Protein AF-A0A0G0CWC2-F1 (afdb_monomer)

Secondary structure (DSSP, 8-state):
-------SGGGSHHHHHHHHHHHHHHHHSSSSTTSSS----------------------------PPPPPPPPPP---------------PPPPP-----------EEEEEEEEEE--EEGGGTSEEHHHHHT---HHHHHHHHHHHHHHHTTTSEEEEEEEEEEEE-SPPPBTTS----HHHHHHHTTS--HHHHSPB-HHHHHHHTTHHHHHHTTS-SEEEEEE-TTS---SEEEESTT---SSS--B-S---SS-EEEEEEETTS-HHHHHHHHHHHHHHHHHHHHT--HHHHTT-TTSHHHHHT--TTTSTT---S-BTTB-TT-SS---

pLDDT: mean 72.4, std 29.11, range [23.19, 98.94]

Sequence (334 aa):
MDKGLFNIYDRMETILTVGVIVVLISTFYGDEIKKSIFPSFRSNYFTQNTSNPLPSNPGPNNPSNTPITPSNSPSINPSNPAASPTSGSTAPTPTPTIGSPISTTSITRKVMVIDFNPIIESQGNRRLRAIKSWQDPIALETQYINDVKNASGGYFKYQIVNRLADVDKYPMKSNNYVFTDAEYLSAVNSPTSDAREIIDYLKVLDDYDVCEKINRGEIDELWLWGGPWFGYYEAAMVGPTAFHTNSAPITGSTCTKNAIIMGFSYERDVSLMLEDLGHAIEGALSQKFIEDPRFNAGNYYTSWGKFAASDKISPGKSGCGWMHFAPNSNTDWV

Organism: NCBI:txid1618479

Radius of gyration: 24.79 Å; Cα contacts (8 Å, |Δi|>4): 479; chains: 1; bounding box: 67×74×71 Å

Mean predicted aligned error: 14.61 Å

Foldseek 3Di:
DDDDDDDPPVFPPVQVLLLVLLVLLLVPPPPPPVPPPDDDDDDDDDDDDDDDDDDDDDDDDDDDDDDDDDDDDDDDDDDDDDDDDDDDDDDDDDDPDPPDPDPQAADEFEEEEEAAWAQQVVVVRDTPCVVVVFADPVVQVVVLQVVSCVSSVNRYGYDHQHYDPHHNAQAAFPVRDGDDNVLVVVCLVPNDPRLQGAGPVQCVCVVPVVLVCVQVVVGQEYEYEDAPSSHDQQKEKEEDDGWDLNDHHDPPHPHHGMHMYGYDHRNDHNLSNVLSSLSNSQRSVCVVQVHHCVPQQCVPVGPSNQQQHACCRPNPSFHQHGSQDGRDDNGGPD

Solvent-accessible surface area (backbone atoms only — not comparable to full-atom values): 20276 Å² total; per-residue (Å²): 141,87,85,86,86,85,73,75,72,84,76,42,72,83,57,58,61,54,53,50,30,56,55,46,49,57,69,73,71,68,85,71,88,67,80,84,74,81,98,82,80,84,86,82,89,86,79,90,84,89,85,89,83,88,86,86,89,82,86,86,88,83,95,85,80,84,83,82,78,91,77,85,82,83,87,82,84,91,85,86,81,91,79,85,89,83,84,88,80,90,73,82,78,80,74,82,75,80,70,74,82,71,77,85,70,58,50,73,44,29,25,34,37,43,30,40,32,30,60,29,63,95,68,76,60,34,39,46,50,70,75,68,69,43,53,59,64,69,61,39,49,54,48,42,40,48,49,51,16,58,54,38,76,58,39,40,37,68,40,81,75,41,73,48,73,60,36,73,44,64,69,44,22,66,86,72,47,59,67,51,65,71,55,45,68,49,29,73,82,59,59,51,74,74,41,68,35,41,39,31,59,65,57,54,35,57,80,64,45,44,32,60,35,38,57,73,60,70,28,51,34,41,38,39,38,28,54,81,63,52,24,68,51,48,15,28,18,31,27,81,81,42,50,52,13,80,31,76,44,51,75,92,62,87,26,76,47,66,31,48,36,37,37,47,45,35,89,52,61,47,67,58,57,52,45,24,50,42,36,35,40,51,21,52,50,22,66,74,69,74,47,58,52,96,81,31,43,52,34,78,89,41,74,60,14,33,37,29,7,18,32,71,83,30,71,95,58,42,41,58,15,46,90,57,30,47,27,86,34,88,55,70,82,122

Structure (mmCIF, N/CA/C/O backbone):
data_AF-A0A0G0CWC2-F1
#
_entry.id   AF-A0A0G0CWC2-F1
#
loop_
_atom_site.group_PDB
_atom_site.id
_atom_site.type_symbol
_atom_site.label_atom_id
_atom_site.label_alt_id
_atom_site.label_comp_id
_atom_site.label_asym_id
_atom_site.label_entity_id
_atom_site.label_seq_id
_atom_site.pdbx_PDB_ins_code
_atom_site.Cartn_x
_atom_site.Cartn_y
_atom_site.Cartn_z
_atom_site.occupancy
_atom_site.B_iso_or_equiv
_atom_site.auth_seq_id
_atom_site.auth_comp_id
_atom_site.auth_asym_id
_atom_site.auth_atom_id
_atom_site.pdbx_PDB_model_num
ATOM 1 N N . MET A 1 1 ? 20.935 -38.663 -4.249 1.00 35.69 1 MET A N 1
ATOM 2 C CA . MET A 1 1 ? 21.539 -37.347 -4.514 1.00 35.69 1 MET A CA 1
ATOM 3 C C . MET A 1 1 ? 21.267 -37.042 -5.965 1.00 35.69 1 MET A C 1
ATOM 5 O O . MET A 1 1 ? 21.834 -37.722 -6.798 1.00 35.69 1 MET A O 1
ATOM 9 N N . ASP A 1 2 ? 20.353 -36.120 -6.244 1.00 27.05 2 ASP A N 1
ATOM 10 C CA . ASP A 1 2 ? 20.473 -35.233 -7.399 1.00 27.05 2 ASP A CA 1
ATOM 11 C C . ASP A 1 2 ? 19.517 -34.060 -7.179 1.00 27.05 2 ASP A C 1
ATOM 13 O O . ASP A 1 2 ? 18.300 -34.220 -7.091 1.00 27.05 2 ASP A O 1
ATOM 17 N N . LYS A 1 3 ? 20.110 -32.892 -6.935 1.00 28.59 3 LYS A N 1
ATOM 18 C CA . LYS A 1 3 ? 19.443 -31.597 -6.822 1.00 28.59 3 LYS A CA 1
ATOM 19 C C . LYS A 1 3 ? 19.835 -30.825 -8.070 1.00 28.59 3 LYS A C 1
ATOM 21 O O . LYS A 1 3 ? 21.026 -30.639 -8.293 1.00 28.59 3 LYS A O 1
ATOM 26 N N . GLY A 1 4 ? 18.871 -30.279 -8.796 1.00 30.84 4 GLY A N 1
ATOM 27 C CA . GLY A 1 4 ? 19.173 -29.210 -9.741 1.00 30.84 4 GLY A CA 1
ATOM 28 C C . GLY A 1 4 ? 18.181 -29.122 -10.880 1.00 30.84 4 GLY A C 1
ATOM 29 O O . GLY A 1 4 ? 18.002 -30.089 -11.602 1.00 30.84 4 GLY A O 1
ATOM 30 N N . LEU A 1 5 ? 17.628 -27.918 -11.051 1.00 26.14 5 LEU A N 1
ATOM 31 C CA . LEU A 1 5 ? 16.811 -27.456 -12.180 1.00 26.14 5 LEU A CA 1
ATOM 32 C C . LEU A 1 5 ? 15.306 -27.742 -12.074 1.00 26.14 5 LEU A C 1
ATOM 34 O O . LEU A 1 5 ? 14.687 -28.292 -12.977 1.00 26.14 5 LEU A O 1
ATOM 38 N N . PHE A 1 6 ? 14.691 -27.252 -10.993 1.00 25.83 6 PHE A N 1
ATOM 39 C CA . PHE A 1 6 ? 13.262 -26.933 -10.999 1.00 25.83 6 PHE A CA 1
ATOM 40 C C . PHE A 1 6 ? 13.049 -25.466 -11.407 1.00 25.83 6 PHE A C 1
ATOM 42 O O . PHE A 1 6 ? 13.359 -24.540 -10.663 1.00 25.83 6 PHE A O 1
ATOM 49 N N . ASN A 1 7 ? 12.560 -25.322 -12.638 1.00 29.81 7 ASN A N 1
ATOM 50 C CA . ASN A 1 7 ? 11.687 -24.291 -13.201 1.00 29.81 7 ASN A CA 1
ATOM 51 C C . ASN A 1 7 ? 11.814 -22.838 -12.677 1.00 29.81 7 ASN A C 1
ATOM 53 O O . ASN A 1 7 ? 11.120 -22.418 -11.753 1.00 29.81 7 ASN A O 1
ATOM 57 N N . ILE A 1 8 ? 12.661 -22.046 -13.345 1.00 26.95 8 ILE A N 1
ATOM 58 C CA . ILE A 1 8 ? 12.803 -20.591 -13.150 1.00 26.95 8 ILE A CA 1
ATOM 59 C C . ILE A 1 8 ? 11.785 -19.772 -13.974 1.00 26.95 8 ILE A C 1
ATOM 61 O O . ILE A 1 8 ? 11.679 -18.563 -13.786 1.00 26.95 8 ILE A O 1
ATOM 65 N N . TYR A 1 9 ? 11.012 -20.422 -14.856 1.00 25.88 9 TYR A N 1
ATOM 66 C CA . TYR A 1 9 ? 10.052 -19.756 -15.743 1.00 25.88 9 TYR A CA 1
ATOM 67 C C . TYR A 1 9 ? 8.725 -19.396 -15.048 1.00 25.88 9 TYR A C 1
ATOM 69 O O . TYR A 1 9 ? 8.142 -18.369 -15.378 1.00 25.88 9 TYR A O 1
ATOM 77 N N . ASP A 1 10 ? 8.323 -20.111 -13.990 1.00 27.61 10 ASP A N 1
ATOM 78 C CA . ASP A 1 10 ? 7.105 -19.789 -13.214 1.00 27.61 10 ASP A CA 1
ATOM 79 C C . ASP A 1 10 ? 7.271 -18.608 -12.234 1.00 27.61 10 ASP A C 1
ATOM 81 O O . ASP A 1 10 ? 6.311 -18.176 -11.599 1.00 27.61 10 ASP A O 1
ATOM 85 N N . ARG A 1 11 ? 8.486 -18.061 -12.072 1.00 37.12 11 ARG A N 1
ATOM 86 C CA . ARG A 1 11 ? 8.788 -17.022 -11.062 1.00 37.12 11 ARG A CA 1
ATOM 87 C C . ARG A 1 11 ? 8.972 -15.612 -11.627 1.00 37.12 11 ARG A C 1
ATOM 89 O O . ARG A 1 11 ? 9.370 -14.716 -10.886 1.00 37.12 11 ARG A O 1
ATOM 96 N N . MET A 1 12 ? 8.696 -15.397 -12.914 1.00 30.84 12 MET A N 1
ATOM 97 C CA . MET A 1 12 ? 9.071 -14.152 -13.600 1.00 30.84 12 MET A CA 1
ATOM 98 C C . MET A 1 12 ? 7.935 -13.412 -14.326 1.00 30.84 12 MET A C 1
ATOM 100 O O . MET A 1 12 ? 8.093 -12.219 -14.594 1.00 30.84 12 MET A O 1
ATOM 104 N N . GLU A 1 13 ? 6.774 -14.031 -14.568 1.00 31.78 13 GLU A N 1
ATOM 105 C CA . GLU A 1 13 ? 5.653 -13.353 -15.253 1.00 31.78 13 GLU A CA 1
ATOM 106 C C . GLU A 1 13 ? 4.984 -12.246 -14.420 1.00 31.78 13 GLU A C 1
ATOM 108 O O . GLU A 1 13 ? 4.343 -11.348 -14.964 1.00 31.78 13 GLU A O 1
ATOM 113 N N . THR A 1 14 ? 5.177 -12.241 -13.100 1.00 35.44 14 THR A N 1
ATOM 114 C CA . THR A 1 14 ? 4.592 -11.215 -12.222 1.00 35.44 14 THR A CA 1
ATOM 115 C C . THR A 1 14 ? 5.318 -9.877 -12.267 1.00 35.44 14 THR A C 1
ATOM 117 O O . THR A 1 14 ? 4.711 -8.850 -11.993 1.00 35.44 14 THR A O 1
ATOM 120 N N . ILE A 1 15 ? 6.595 -9.870 -12.647 1.00 37.28 15 ILE A N 1
ATOM 121 C CA . ILE A 1 15 ? 7.473 -8.714 -12.434 1.00 37.28 15 ILE A CA 1
ATOM 122 C C . ILE A 1 15 ? 7.958 -8.116 -13.764 1.00 37.28 15 ILE A C 1
ATOM 124 O O . ILE A 1 15 ? 8.105 -6.901 -13.883 1.00 37.28 15 ILE A O 1
ATOM 128 N N . LEU A 1 16 ? 8.123 -8.933 -14.812 1.00 33.69 16 LEU A N 1
ATOM 129 C CA . LEU A 1 16 ? 8.523 -8.441 -16.140 1.00 33.69 16 LEU A CA 1
ATOM 130 C C . LEU A 1 16 ? 7.412 -7.686 -16.880 1.00 33.69 16 LEU A C 1
ATOM 132 O O . LEU A 1 16 ? 7.697 -6.837 -17.720 1.00 33.69 16 LEU A O 1
ATOM 136 N N . THR A 1 17 ? 6.159 -7.931 -16.524 1.00 38.19 17 THR A N 1
ATOM 137 C CA . THR A 1 17 ? 5.001 -7.279 -17.140 1.00 38.19 17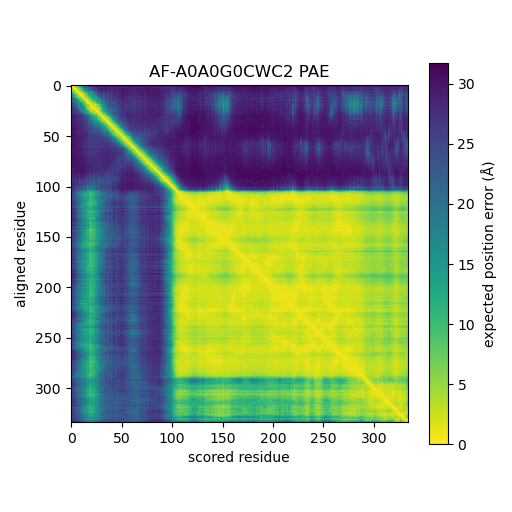 THR A CA 1
ATOM 138 C C . THR A 1 17 ? 4.833 -5.831 -16.684 1.00 38.19 17 THR A C 1
ATOM 140 O O . THR A 1 17 ? 4.354 -5.005 -17.452 1.00 38.19 17 THR A O 1
ATOM 143 N N . VAL A 1 18 ? 5.304 -5.483 -15.483 1.00 38.72 18 VAL A N 1
ATOM 144 C CA . VAL A 1 18 ? 5.183 -4.118 -14.949 1.00 38.72 18 VAL A CA 1
ATOM 145 C C . VAL A 1 18 ? 6.357 -3.221 -15.375 1.00 38.72 18 VAL A C 1
ATOM 147 O O . VAL A 1 18 ? 6.181 -2.033 -15.624 1.00 38.72 18 VAL A O 1
ATOM 150 N N . GLY A 1 19 ? 7.540 -3.798 -15.618 1.00 39.84 19 GLY A N 1
ATOM 151 C CA . GLY A 1 19 ? 8.681 -3.067 -16.189 1.00 39.84 19 GLY A CA 1
ATOM 152 C C . GLY A 1 19 ? 8.477 -2.632 -17.648 1.00 39.84 19 GLY A C 1
ATOM 153 O O . GLY A 1 19 ? 8.911 -1.552 -18.040 1.00 39.84 19 GLY A O 1
ATOM 154 N N . VAL A 1 20 ? 7.757 -3.429 -18.448 1.00 44.50 20 VAL A N 1
ATOM 155 C CA . VAL A 1 20 ? 7.377 -3.046 -19.822 1.00 44.50 20 VAL A CA 1
ATOM 156 C C . VAL A 1 20 ? 6.348 -1.909 -19.813 1.00 44.50 20 VAL A C 1
ATOM 158 O O . VAL A 1 20 ? 6.319 -1.118 -20.746 1.00 44.50 20 VAL A O 1
ATOM 161 N N . ILE A 1 21 ? 5.567 -1.753 -18.741 1.00 44.19 21 ILE A N 1
ATOM 162 C CA . ILE A 1 21 ? 4.576 -0.678 -18.603 1.00 44.19 21 ILE A CA 1
ATOM 163 C C . ILE A 1 21 ? 5.261 0.679 -18.419 1.00 44.19 21 ILE A C 1
ATOM 165 O O . ILE A 1 21 ? 4.871 1.621 -19.091 1.00 44.19 21 ILE A O 1
ATOM 169 N N . VAL A 1 22 ? 6.348 0.790 -17.648 1.00 41.38 22 VAL A N 1
ATOM 170 C CA . VAL A 1 22 ? 7.094 2.066 -17.563 1.00 41.38 22 VAL A CA 1
ATOM 171 C C . VAL A 1 22 ? 7.846 2.349 -18.864 1.00 41.38 22 VAL A C 1
ATOM 173 O O . VAL A 1 22 ? 7.856 3.490 -19.307 1.00 41.38 22 VAL A O 1
ATOM 176 N N . VAL A 1 23 ? 8.387 1.320 -19.535 1.00 41.56 23 VAL A N 1
ATOM 177 C CA . VAL A 1 23 ? 9.022 1.474 -20.858 1.00 41.56 23 VAL A CA 1
ATOM 178 C C . VAL A 1 23 ? 8.009 1.900 -21.925 1.00 41.56 23 VAL A C 1
ATOM 180 O O . VAL A 1 23 ? 8.358 2.720 -22.765 1.00 41.56 23 VAL A O 1
ATOM 183 N N . LEU A 1 24 ? 6.764 1.411 -21.895 1.00 37.81 24 LEU A N 1
ATOM 184 C CA . LEU A 1 24 ? 5.698 1.814 -22.823 1.00 37.81 24 LEU A CA 1
ATOM 185 C C . LEU A 1 24 ? 5.117 3.193 -22.465 1.00 37.81 24 LEU A C 1
ATOM 187 O O . LEU A 1 24 ? 4.912 4.014 -23.353 1.00 37.81 24 LEU A O 1
ATOM 191 N N . ILE A 1 25 ? 4.923 3.511 -21.184 1.00 39.44 25 ILE A N 1
ATOM 192 C CA . ILE A 1 25 ? 4.419 4.828 -20.759 1.00 39.44 25 ILE A CA 1
ATOM 193 C C . ILE A 1 25 ? 5.430 5.934 -21.089 1.00 39.44 25 ILE A C 1
ATOM 195 O O . ILE A 1 25 ? 5.032 7.015 -21.523 1.00 39.44 25 ILE A O 1
ATOM 199 N N . SER A 1 26 ? 6.732 5.656 -20.986 1.00 33.78 26 SER A N 1
ATOM 200 C CA . SER A 1 26 ? 7.775 6.618 -21.342 1.00 33.78 26 SER A CA 1
ATOM 201 C C . SER A 1 26 ? 8.102 6.676 -22.842 1.00 33.78 26 SER A C 1
ATOM 203 O O . SER A 1 26 ? 8.552 7.722 -23.307 1.00 33.78 26 SER A O 1
ATOM 205 N N . THR A 1 27 ? 7.845 5.621 -23.633 1.00 38.00 27 THR A N 1
ATOM 206 C CA . THR A 1 27 ? 8.030 5.667 -25.104 1.00 38.00 27 THR A CA 1
ATOM 207 C C . THR A 1 27 ? 6.813 6.159 -25.888 1.00 38.00 27 THR A C 1
ATOM 209 O O . THR A 1 27 ? 6.994 6.623 -27.012 1.00 38.00 27 THR A O 1
ATOM 212 N N . PHE A 1 28 ? 5.596 6.134 -25.332 1.00 33.75 28 PHE A N 1
ATOM 213 C CA . PHE A 1 28 ? 4.393 6.563 -26.064 1.00 33.75 28 PHE A CA 1
ATOM 214 C C . PHE A 1 28 ? 3.950 8.018 -25.819 1.00 33.75 28 PHE A C 1
ATOM 216 O O . PHE A 1 28 ? 3.128 8.517 -26.588 1.00 33.75 28 PHE A O 1
ATOM 223 N N . TYR A 1 29 ? 4.521 8.741 -24.843 1.00 35.91 29 TYR A N 1
ATOM 224 C CA . TYR A 1 29 ? 4.091 10.113 -24.501 1.00 35.91 29 TYR A CA 1
ATOM 225 C C . TYR A 1 29 ? 5.193 11.193 -24.529 1.00 35.91 29 TYR A C 1
ATOM 227 O O . TYR A 1 29 ? 5.097 12.206 -23.841 1.00 35.91 29 TYR A O 1
ATOM 235 N N . GLY A 1 30 ? 6.194 11.035 -25.403 1.00 28.03 30 GLY A N 1
ATOM 236 C CA . GLY A 1 30 ? 7.173 12.074 -25.760 1.00 28.03 30 GLY A CA 1
ATOM 237 C C . GLY A 1 30 ? 6.940 12.676 -27.158 1.00 28.03 30 GLY A C 1
ATOM 238 O O . GLY A 1 30 ? 7.535 12.244 -28.137 1.00 28.03 30 GLY A O 1
ATOM 239 N N . ASP A 1 31 ? 6.037 13.653 -27.248 1.00 33.03 31 ASP A N 1
ATOM 240 C CA . ASP A 1 31 ? 5.961 14.785 -28.203 1.00 33.03 31 ASP A CA 1
ATOM 241 C C . ASP A 1 31 ? 6.074 14.656 -29.751 1.00 33.03 31 ASP A C 1
ATOM 243 O O . ASP A 1 31 ? 5.893 15.669 -30.431 1.00 33.03 31 ASP A O 1
ATOM 247 N N . GLU A 1 32 ? 6.220 13.487 -30.382 1.00 33.78 32 GLU A N 1
ATOM 248 C CA . GLU A 1 32 ? 6.252 13.408 -31.869 1.00 33.78 32 GLU A CA 1
ATOM 249 C C . GLU A 1 32 ? 4.915 13.002 -32.541 1.00 33.78 32 GLU A C 1
ATOM 251 O O . GLU A 1 32 ? 4.732 13.244 -33.735 1.00 33.78 32 GLU A O 1
ATOM 256 N N . ILE A 1 33 ? 3.903 12.537 -31.790 1.00 32.97 33 ILE A N 1
ATOM 257 C CA . ILE A 1 33 ? 2.520 12.313 -32.287 1.00 32.97 33 ILE A CA 1
ATOM 258 C C . ILE A 1 33 ? 1.562 13.404 -31.767 1.00 32.97 33 ILE A C 1
ATOM 260 O O . ILE A 1 33 ? 0.455 13.153 -31.309 1.00 32.97 33 ILE A O 1
ATOM 264 N N . LYS A 1 34 ? 1.983 14.670 -31.845 1.00 30.11 34 LYS A N 1
ATOM 265 C CA . LYS A 1 34 ? 1.060 15.825 -31.921 1.00 30.11 34 LYS A CA 1
ATOM 266 C C . LYS A 1 34 ? 0.960 16.390 -33.343 1.00 30.11 34 LYS A C 1
ATOM 268 O O . LYS A 1 34 ? 0.180 17.301 -33.592 1.00 30.11 34 LYS A O 1
ATOM 273 N N . LYS A 1 35 ? 1.735 15.858 -34.298 1.00 31.77 35 LYS A N 1
ATOM 274 C CA . LYS A 1 35 ? 1.879 16.437 -35.646 1.00 31.77 35 LYS A CA 1
ATOM 275 C C . LYS A 1 35 ? 0.937 15.870 -36.719 1.00 31.77 35 LYS A C 1
ATOM 277 O O . LYS A 1 35 ? 0.981 16.380 -37.833 1.00 31.77 35 LYS A O 1
ATOM 282 N N . SER A 1 36 ? 0.080 14.878 -36.441 1.00 30.33 36 SER A N 1
ATOM 283 C CA . SER A 1 36 ? -0.771 14.283 -37.498 1.00 30.33 36 SER A CA 1
ATOM 284 C C . SER A 1 36 ? -2.281 14.247 -37.251 1.00 30.33 36 SER A C 1
ATOM 286 O O . SER A 1 36 ? -3.004 13.820 -38.148 1.00 30.33 36 SER A O 1
ATOM 288 N N . ILE A 1 37 ? -2.802 14.739 -36.121 1.00 32.38 37 ILE A N 1
ATOM 289 C CA . ILE A 1 37 ? -4.257 14.803 -35.902 1.00 32.38 37 ILE A CA 1
ATOM 290 C C . ILE A 1 37 ? -4.608 16.146 -35.240 1.00 32.38 37 ILE A C 1
ATOM 292 O O . ILE A 1 37 ? -4.179 16.414 -34.126 1.00 32.38 37 ILE A O 1
ATOM 296 N N . PHE A 1 38 ? -5.395 16.959 -35.958 1.00 26.61 38 PHE A N 1
ATOM 297 C CA . PHE A 1 38 ? -5.897 18.323 -35.676 1.00 26.61 38 PHE A CA 1
ATOM 298 C C . PHE A 1 38 ? -5.081 19.524 -36.213 1.00 26.61 38 PHE A C 1
ATOM 300 O O . PHE A 1 38 ? -4.216 20.077 -35.534 1.00 26.61 38 PHE A O 1
ATOM 307 N N . PRO A 1 39 ? -5.424 20.018 -37.422 1.00 28.25 39 PRO A N 1
ATOM 308 C CA . PRO A 1 39 ? -4.932 21.277 -37.962 1.00 28.25 39 PRO A CA 1
ATOM 309 C C . PRO A 1 39 ? -5.793 22.449 -37.468 1.00 28.25 39 PRO A C 1
ATOM 311 O O . PRO A 1 39 ? -6.661 22.909 -38.199 1.00 28.25 39 PRO A O 1
ATOM 314 N N . SER A 1 40 ? -5.564 22.959 -36.253 1.00 29.17 40 SER A N 1
ATOM 315 C CA . SER A 1 40 ? -6.091 24.282 -35.861 1.00 29.17 40 SER A CA 1
ATOM 316 C C . SER A 1 40 ? -5.559 24.806 -34.522 1.00 29.17 40 SER A C 1
ATOM 318 O O . SER A 1 40 ? -6.358 25.179 -33.682 1.00 29.17 40 SER A O 1
ATOM 320 N N . PHE A 1 41 ? -4.248 24.893 -34.292 1.00 24.66 41 PHE A N 1
ATOM 321 C CA . PHE A 1 41 ? -3.718 25.837 -33.291 1.00 24.66 41 PHE A CA 1
ATOM 322 C C . PHE A 1 41 ? -2.316 26.293 -33.712 1.00 24.66 41 PHE A C 1
ATOM 324 O O . PHE A 1 41 ? -1.332 25.570 -33.589 1.00 24.66 41 PHE A O 1
ATOM 331 N N . ARG A 1 42 ? -2.236 27.498 -34.289 1.00 27.19 42 ARG A N 1
ATOM 332 C CA . ARG A 1 42 ? -0.977 28.186 -34.592 1.00 27.19 42 ARG A CA 1
ATOM 333 C C . ARG A 1 42 ? -0.548 29.031 -33.389 1.00 27.19 42 ARG A C 1
ATOM 335 O O . ARG A 1 42 ? -1.334 29.844 -32.926 1.00 27.19 42 ARG A O 1
ATOM 342 N N . SER A 1 43 ? 0.739 28.906 -33.052 1.00 27.39 43 SER A N 1
ATOM 343 C CA . SER A 1 43 ? 1.690 29.988 -32.737 1.00 27.39 43 SER A CA 1
ATOM 344 C C . SER A 1 43 ? 1.429 30.877 -31.511 1.00 27.39 43 SER A C 1
ATOM 346 O O . SER A 1 43 ? 0.530 31.710 -31.533 1.00 27.39 43 SER A O 1
ATOM 348 N N . ASN A 1 44 ? 2.348 30.869 -30.536 1.00 24.78 44 ASN A N 1
ATOM 349 C CA . ASN A 1 44 ? 3.450 31.848 -30.465 1.00 24.78 44 ASN A CA 1
ATOM 350 C C . ASN A 1 44 ? 4.127 31.907 -29.073 1.00 24.78 44 ASN A C 1
ATOM 352 O O . ASN A 1 44 ? 3.447 31.911 -28.056 1.00 24.78 44 ASN A O 1
ATOM 356 N N . TYR A 1 45 ? 5.456 32.091 -29.102 1.00 24.48 45 TYR A N 1
ATOM 357 C CA . TYR A 1 45 ? 6.384 32.496 -28.027 1.00 24.48 45 TYR A CA 1
ATOM 358 C C . TYR A 1 45 ? 6.664 31.502 -26.886 1.00 24.48 45 TYR A C 1
ATOM 360 O O . TYR A 1 45 ? 5.760 31.079 -26.189 1.00 24.48 45 TYR A O 1
ATOM 368 N N . PHE A 1 46 ? 7.948 31.202 -26.645 1.00 24.98 46 PHE A N 1
ATOM 369 C CA . PHE A 1 46 ? 8.666 31.755 -25.487 1.00 24.98 46 PHE A CA 1
ATOM 370 C C . PHE A 1 46 ? 10.189 31.655 -25.676 1.00 24.98 46 PHE A C 1
ATOM 372 O O . PHE A 1 46 ? 10.772 30.586 -25.833 1.00 24.98 46 PHE A O 1
ATOM 379 N N . THR A 1 47 ? 10.807 32.831 -25.702 1.00 24.81 47 THR A N 1
ATOM 380 C CA . THR A 1 47 ? 12.243 33.104 -25.627 1.00 24.81 47 THR A CA 1
ATOM 381 C C . THR A 1 47 ? 12.736 33.001 -24.183 1.00 24.81 47 THR A C 1
ATOM 383 O O . THR A 1 47 ? 11.995 33.315 -23.253 1.00 24.81 47 THR A O 1
ATOM 386 N N . GLN A 1 48 ? 14.002 32.605 -24.020 1.00 30.89 48 GLN A N 1
ATOM 387 C CA . GLN A 1 48 ? 14.756 32.582 -22.760 1.00 30.89 48 GLN A CA 1
ATOM 388 C C . GLN A 1 48 ? 14.628 33.877 -21.943 1.00 30.89 48 GLN A C 1
ATOM 390 O O . GLN A 1 48 ? 14.624 34.968 -22.514 1.00 30.89 48 GLN A O 1
ATOM 395 N N . ASN A 1 49 ? 14.686 33.759 -20.610 1.00 25.20 49 ASN A N 1
ATOM 396 C CA . ASN A 1 49 ? 15.320 34.792 -19.794 1.00 25.20 49 ASN A CA 1
ATOM 397 C C . ASN A 1 49 ? 15.922 34.231 -18.493 1.00 25.20 49 ASN A C 1
ATOM 399 O O . ASN A 1 49 ? 15.250 33.582 -17.697 1.00 25.20 49 ASN A O 1
ATOM 403 N N . THR A 1 50 ? 17.212 34.503 -18.309 1.00 30.19 50 THR A N 1
ATOM 404 C CA . THR A 1 50 ? 18.048 34.244 -17.131 1.00 30.19 50 THR A CA 1
ATOM 405 C C . THR A 1 50 ? 18.065 35.475 -16.218 1.00 30.19 50 THR A C 1
ATOM 407 O O . THR A 1 50 ? 18.301 36.559 -16.748 1.00 30.19 50 THR A O 1
ATOM 410 N N . SER A 1 51 ? 17.904 35.342 -14.889 1.00 23.56 51 SER A N 1
ATOM 411 C CA . SER A 1 51 ? 18.684 36.078 -13.852 1.00 23.56 51 SER A CA 1
ATOM 412 C C . SER A 1 51 ? 18.102 36.027 -12.413 1.00 23.56 51 SER A C 1
ATOM 414 O O . SER A 1 51 ? 16.980 36.459 -12.179 1.00 23.56 51 SER A O 1
ATOM 416 N N . ASN A 1 52 ? 18.979 35.658 -11.457 1.00 26.06 52 ASN A N 1
ATOM 417 C CA . ASN A 1 52 ? 19.099 36.139 -10.055 1.00 26.06 52 ASN A CA 1
ATOM 418 C C . ASN A 1 52 ? 18.123 35.653 -8.934 1.00 26.06 52 ASN A C 1
ATOM 420 O O . ASN A 1 52 ? 17.088 35.077 -9.238 1.00 26.06 52 ASN A O 1
ATOM 424 N N . PRO A 1 53 ? 18.502 35.739 -7.626 1.00 28.50 53 PRO A N 1
ATOM 425 C CA . PRO A 1 53 ? 18.985 34.600 -6.827 1.00 28.50 53 PRO A CA 1
ATOM 426 C C . PRO A 1 53 ? 18.107 34.229 -5.602 1.00 28.50 53 PRO A C 1
ATOM 428 O O . PRO A 1 53 ? 17.176 34.938 -5.230 1.00 28.50 53 PRO A O 1
ATOM 431 N N . LEU A 1 54 ? 18.458 33.103 -4.964 1.00 30.52 54 LEU A N 1
ATOM 432 C CA . LEU A 1 54 ? 17.837 32.484 -3.776 1.00 30.52 54 LEU A CA 1
ATOM 433 C C . LEU A 1 54 ? 17.743 33.388 -2.528 1.00 30.52 54 LEU A C 1
ATOM 435 O O . LEU A 1 54 ? 18.731 34.032 -2.167 1.00 30.52 54 LEU A O 1
ATOM 439 N N . PRO A 1 55 ? 16.653 33.251 -1.747 1.00 23.86 55 PRO A N 1
ATOM 440 C CA . PRO A 1 55 ? 16.689 33.338 -0.295 1.00 23.86 55 PRO A CA 1
ATOM 441 C C . PRO A 1 55 ? 16.421 31.979 0.386 1.00 23.86 55 PRO A C 1
ATOM 443 O O . PRO A 1 55 ? 15.851 31.048 -0.172 1.00 23.86 55 PRO A O 1
ATOM 446 N N . SER A 1 56 ? 16.916 31.901 1.614 1.00 24.03 56 SER A N 1
ATOM 447 C CA . SER A 1 56 ? 17.197 30.742 2.463 1.00 24.03 56 SER A CA 1
ATOM 448 C C . SER A 1 56 ? 16.034 30.172 3.294 1.00 24.03 56 SER A C 1
ATOM 450 O O . SER A 1 56 ? 15.171 30.933 3.729 1.00 24.03 56 SER A O 1
ATOM 452 N N . ASN A 1 57 ? 16.254 28.914 3.732 1.00 26.61 57 ASN A N 1
ATOM 453 C CA . ASN A 1 57 ? 15.843 28.265 5.005 1.00 26.61 57 ASN A CA 1
ATOM 454 C C . ASN A 1 57 ? 14.493 27.505 5.006 1.00 26.61 57 ASN A C 1
ATOM 456 O O . ASN A 1 57 ? 13.604 27.907 4.264 1.00 26.61 57 ASN A O 1
ATOM 460 N N . PRO A 1 58 ? 14.215 26.567 5.945 1.00 26.14 58 PRO A N 1
ATOM 461 C CA . PRO A 1 58 ? 14.990 25.486 6.594 1.00 26.14 58 PRO A CA 1
ATOM 462 C C . PRO A 1 58 ? 14.351 24.082 6.350 1.00 26.14 58 PRO A C 1
ATOM 464 O O . PRO A 1 58 ? 13.234 23.978 5.857 1.00 26.14 58 PRO A O 1
ATOM 467 N N . GLY A 1 59 ? 15.042 22.994 6.726 1.00 24.09 59 GLY A N 1
ATOM 468 C CA . GLY A 1 59 ? 14.536 21.601 6.657 1.00 24.09 59 GLY A CA 1
ATOM 469 C C . GLY A 1 59 ? 13.372 21.263 7.617 1.00 24.09 59 GLY A C 1
ATOM 470 O O . GLY A 1 59 ? 12.889 22.148 8.326 1.00 24.09 59 GLY A O 1
ATOM 471 N N . PRO A 1 60 ? 12.953 19.976 7.699 1.00 30.58 60 PRO A N 1
ATOM 472 C CA . PRO A 1 60 ? 13.729 19.023 8.508 1.00 30.58 60 PRO A CA 1
ATOM 473 C C . PRO A 1 60 ? 13.819 17.564 7.986 1.00 30.58 60 PRO A C 1
ATOM 475 O O . PRO A 1 60 ? 12.824 16.895 7.747 1.00 30.58 60 PRO A O 1
ATOM 478 N N . ASN A 1 61 ? 15.062 17.076 7.926 1.00 25.88 61 ASN A N 1
ATOM 479 C CA . ASN A 1 61 ? 15.611 15.817 8.462 1.00 25.88 61 ASN A CA 1
ATOM 480 C C . ASN A 1 61 ? 14.769 14.518 8.497 1.00 25.88 61 ASN A C 1
ATOM 482 O O . ASN A 1 61 ? 13.918 14.344 9.366 1.00 25.88 61 ASN A O 1
ATOM 486 N N . ASN A 1 62 ? 15.242 13.511 7.750 1.00 27.22 62 ASN A N 1
ATOM 487 C CA . ASN A 1 62 ? 15.319 12.111 8.197 1.00 27.22 62 ASN A CA 1
ATOM 488 C C . ASN A 1 62 ? 16.728 11.559 7.836 1.00 27.22 62 ASN A C 1
ATOM 490 O O . ASN A 1 62 ? 17.187 11.819 6.720 1.00 27.22 62 ASN A O 1
ATOM 494 N N . PRO A 1 63 ? 17.482 10.899 8.744 1.00 25.83 63 PRO A N 1
ATOM 495 C CA . PRO A 1 63 ? 18.920 10.701 8.606 1.00 25.83 63 PRO A CA 1
ATOM 496 C C . PRO A 1 63 ? 19.261 9.313 8.060 1.00 25.83 63 PRO A C 1
ATOM 498 O O . PRO A 1 63 ? 19.010 8.308 8.715 1.00 25.83 63 PRO A O 1
ATOM 501 N N . SER A 1 64 ? 19.915 9.260 6.901 1.00 26.38 64 SER A N 1
ATOM 502 C CA . SER A 1 64 ? 20.853 8.194 6.514 1.00 26.38 64 SER A CA 1
ATOM 503 C C . SER A 1 64 ? 21.589 8.618 5.248 1.00 26.38 64 SER A C 1
ATOM 505 O O . SER A 1 64 ? 21.133 8.347 4.147 1.00 26.38 64 SER A O 1
ATOM 507 N N . ASN A 1 65 ? 22.704 9.332 5.410 1.00 25.48 65 ASN A N 1
ATOM 508 C CA . ASN A 1 65 ? 23.822 9.304 4.465 1.00 25.48 65 ASN A CA 1
ATOM 509 C C . ASN A 1 65 ? 25.030 10.000 5.099 1.00 25.48 65 ASN A C 1
ATOM 511 O O . ASN A 1 65 ? 25.145 11.225 5.113 1.00 25.48 65 ASN A O 1
ATOM 515 N N . THR A 1 66 ? 25.942 9.204 5.649 1.00 26.17 66 THR A N 1
ATOM 516 C CA . THR A 1 66 ? 27.309 9.649 5.932 1.00 26.17 66 THR A CA 1
ATOM 517 C C . THR A 1 66 ? 28.014 9.986 4.610 1.00 26.17 66 THR A C 1
ATOM 519 O O . THR A 1 66 ? 28.038 9.127 3.726 1.00 26.17 66 THR A O 1
ATOM 522 N N . PRO A 1 67 ? 28.595 11.189 4.443 1.00 24.55 67 PRO A N 1
ATOM 523 C CA . PRO A 1 67 ? 29.260 11.578 3.202 1.00 24.55 67 PRO A CA 1
ATOM 524 C C . PRO A 1 67 ? 30.565 10.805 2.979 1.00 24.55 67 PRO A C 1
ATOM 526 O O . PRO A 1 67 ? 31.461 10.825 3.825 1.00 24.55 67 PRO A O 1
ATOM 529 N N . ILE A 1 68 ? 30.696 10.177 1.811 1.00 27.06 68 ILE A N 1
ATOM 530 C CA . ILE A 1 68 ? 31.982 9.719 1.277 1.00 27.06 68 ILE A CA 1
ATOM 531 C C . ILE A 1 68 ? 32.695 10.950 0.704 1.00 27.06 68 ILE A C 1
ATOM 533 O O . ILE A 1 68 ? 32.132 11.696 -0.098 1.00 27.06 68 ILE A O 1
ATOM 537 N N . THR A 1 69 ? 33.924 11.188 1.148 1.00 23.45 69 THR A N 1
ATOM 538 C CA . THR A 1 69 ? 34.796 12.264 0.667 1.00 23.45 69 THR A CA 1
ATOM 539 C C . THR A 1 69 ? 35.266 12.020 -0.777 1.00 23.45 69 THR A C 1
ATOM 541 O O . THR A 1 69 ? 35.396 10.867 -1.194 1.00 23.45 69 THR A O 1
ATOM 544 N N . PRO A 1 70 ? 35.561 13.073 -1.568 1.00 23.47 70 PRO A N 1
ATOM 545 C CA . PRO A 1 70 ? 35.961 12.914 -2.964 1.00 23.47 70 PRO A CA 1
ATOM 546 C C . PRO A 1 70 ? 37.402 12.396 -3.051 1.00 23.47 70 PRO A C 1
ATOM 548 O O . PRO A 1 70 ? 38.331 13.045 -2.571 1.00 23.47 70 PRO A O 1
ATOM 551 N N . SER A 1 71 ? 37.590 11.241 -3.688 1.00 24.02 71 SER A N 1
ATOM 552 C CA . SER A 1 71 ? 38.902 10.750 -4.118 1.00 24.02 71 SER A CA 1
ATOM 553 C C . SER A 1 71 ? 39.157 11.148 -5.575 1.00 24.02 71 SER A C 1
ATOM 555 O O . SER A 1 71 ? 38.265 11.105 -6.420 1.00 24.02 71 SER A O 1
ATOM 557 N N . ASN A 1 72 ? 40.388 11.576 -5.828 1.00 23.19 72 ASN A N 1
ATOM 558 C CA . ASN A 1 72 ? 40.882 12.273 -7.010 1.00 23.19 72 ASN A CA 1
ATOM 559 C C . ASN A 1 72 ? 40.702 11.505 -8.335 1.00 23.19 72 ASN A C 1
ATOM 561 O O . ASN A 1 72 ? 41.079 10.341 -8.446 1.00 23.19 72 ASN A O 1
ATOM 565 N N . SER A 1 73 ? 40.240 12.205 -9.378 1.00 24.45 73 SER A N 1
ATOM 566 C CA . SER A 1 73 ? 40.399 11.777 -10.778 1.00 24.45 73 SER A CA 1
ATOM 567 C C . SER A 1 73 ? 41.831 12.028 -11.269 1.00 24.45 73 SER A C 1
ATOM 569 O O . SER A 1 73 ? 42.329 13.142 -11.091 1.00 24.45 73 SER A O 1
ATOM 571 N N . PRO A 1 74 ? 42.480 11.075 -11.962 1.00 24.52 74 PRO A N 1
ATOM 572 C CA . PRO A 1 74 ? 43.622 11.376 -12.811 1.00 24.52 74 PRO A CA 1
ATOM 573 C C . PRO A 1 74 ? 43.158 11.952 -14.153 1.00 24.52 74 PRO A C 1
ATOM 575 O O . PRO A 1 74 ? 42.246 11.439 -14.801 1.00 24.52 74 PRO A O 1
ATOM 578 N N . SER A 1 75 ? 43.829 13.022 -14.558 1.00 23.59 75 SER A N 1
ATOM 579 C CA . SER A 1 75 ? 43.729 13.678 -15.855 1.00 23.59 75 SER A CA 1
ATOM 580 C C . SER A 1 75 ? 44.157 12.762 -17.008 1.00 23.59 75 SER A C 1
ATOM 582 O O . SER A 1 75 ? 45.119 12.005 -16.890 1.00 23.59 75 SER A O 1
ATOM 584 N N . ILE A 1 76 ? 43.504 12.900 -18.167 1.00 26.00 76 ILE A N 1
ATOM 585 C CA . ILE A 1 76 ? 44.077 12.482 -19.452 1.00 26.00 76 ILE A CA 1
ATOM 586 C C . ILE A 1 76 ? 43.994 13.663 -20.424 1.00 26.00 76 ILE A C 1
ATOM 588 O O . ILE A 1 76 ? 42.933 14.229 -20.674 1.00 26.00 76 ILE A O 1
ATOM 592 N N . ASN A 1 77 ? 45.176 14.046 -20.900 1.00 25.25 77 ASN A N 1
ATOM 593 C CA . ASN A 1 77 ? 45.483 15.158 -21.793 1.00 25.25 77 ASN A CA 1
ATOM 594 C C . ASN A 1 77 ? 45.053 14.834 -23.248 1.00 25.25 77 ASN A C 1
ATOM 596 O O . ASN A 1 77 ? 45.117 13.665 -23.638 1.00 25.25 77 ASN A O 1
ATOM 600 N N . PRO A 1 78 ? 44.668 15.823 -24.079 1.00 27.52 78 PRO A N 1
ATOM 601 C CA . PRO A 1 78 ? 44.177 15.610 -25.435 1.00 27.52 78 PRO A CA 1
ATOM 602 C C . PRO A 1 78 ? 45.319 15.681 -26.456 1.00 27.52 78 PRO A C 1
ATOM 604 O O . PRO A 1 78 ? 46.038 16.676 -26.531 1.00 27.52 78 PRO A O 1
ATOM 607 N N . SER A 1 79 ? 45.495 14.646 -27.279 1.00 23.88 79 SER A N 1
ATOM 608 C CA . SER A 1 79 ? 46.361 14.701 -28.468 1.00 23.88 79 SER A CA 1
ATOM 609 C C . SER A 1 79 ? 46.008 13.577 -29.447 1.00 23.88 79 SER A C 1
ATOM 611 O O . SER A 1 79 ? 46.287 12.423 -29.143 1.00 23.88 79 SER A O 1
ATOM 613 N N . ASN A 1 80 ? 45.379 13.894 -30.587 1.00 25.17 80 ASN A N 1
ATOM 614 C CA . ASN A 1 80 ? 45.848 13.667 -31.977 1.00 25.17 80 ASN A CA 1
ATOM 615 C C . ASN A 1 80 ? 44.679 13.741 -33.000 1.00 25.17 80 ASN A C 1
ATOM 617 O O . ASN A 1 80 ? 43.524 13.765 -32.581 1.00 25.17 80 ASN A O 1
ATOM 621 N N . PRO A 1 81 ? 44.928 13.897 -34.319 1.00 28.00 81 PRO A N 1
ATOM 622 C CA . PRO A 1 81 ? 44.300 14.937 -35.123 1.00 28.00 81 PRO A CA 1
ATOM 623 C C . PRO A 1 81 ? 43.228 14.407 -36.084 1.00 28.00 81 PRO A C 1
ATOM 625 O O . PRO A 1 81 ? 43.087 13.211 -36.330 1.00 28.00 81 PRO A O 1
ATOM 628 N N . ALA A 1 82 ? 42.502 15.364 -36.656 1.00 26.64 82 ALA A N 1
ATOM 629 C CA . ALA A 1 82 ? 41.465 15.194 -37.659 1.00 26.64 82 ALA A CA 1
ATOM 630 C C . ALA A 1 82 ? 41.917 14.402 -38.902 1.00 26.64 82 ALA A C 1
ATOM 632 O O . ALA A 1 82 ? 42.945 14.706 -39.507 1.00 26.64 82 ALA A O 1
ATOM 633 N N . ALA A 1 83 ? 41.063 13.478 -39.344 1.00 26.64 83 ALA A N 1
ATOM 634 C CA . ALA A 1 83 ? 41.051 12.946 -40.702 1.00 26.64 83 ALA A CA 1
ATOM 635 C C . ALA A 1 83 ? 39.676 13.224 -41.334 1.00 26.64 83 ALA A C 1
ATOM 637 O O . ALA A 1 83 ? 38.635 12.928 -40.750 1.00 26.64 83 ALA A O 1
ATOM 638 N N . SER A 1 84 ? 39.698 13.849 -42.510 1.00 26.88 84 SER A N 1
ATOM 63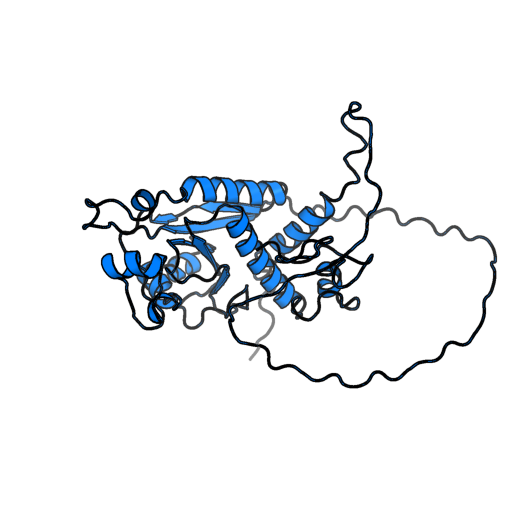9 C CA . SER A 1 84 ? 38.541 14.161 -43.361 1.00 26.88 84 SER A CA 1
ATOM 640 C C . SER A 1 84 ? 38.292 13.042 -44.400 1.00 26.88 84 SER A C 1
ATOM 642 O O . SER A 1 84 ? 39.106 12.123 -44.505 1.00 26.88 84 SER A O 1
ATOM 644 N N . PRO A 1 85 ? 37.156 13.060 -45.125 1.00 35.19 85 PRO A N 1
ATOM 645 C CA . PRO A 1 85 ? 36.319 11.883 -45.355 1.00 35.19 85 PRO A CA 1
ATOM 646 C C . PRO A 1 85 ? 36.619 11.139 -46.662 1.00 35.19 85 PRO A C 1
ATOM 648 O O . PRO A 1 85 ? 37.066 11.725 -47.645 1.00 35.19 85 PRO A O 1
ATOM 651 N N . THR A 1 86 ? 36.269 9.852 -46.709 1.00 28.25 86 THR A N 1
ATOM 652 C CA . THR A 1 86 ? 36.111 9.101 -47.964 1.00 28.25 86 THR A CA 1
ATOM 653 C C . THR A 1 86 ? 34.761 8.388 -48.031 1.00 28.25 86 THR A C 1
ATOM 655 O O . THR A 1 86 ? 34.171 7.985 -47.034 1.00 28.25 86 THR A O 1
ATOM 658 N N . SER A 1 87 ? 34.275 8.349 -49.266 1.00 28.30 87 SER A N 1
ATOM 659 C CA . SER A 1 87 ? 32.939 8.047 -49.769 1.00 28.30 87 SER A CA 1
ATOM 660 C C . SER A 1 87 ? 32.484 6.588 -49.616 1.00 28.30 87 SER A C 1
ATOM 662 O O . SER A 1 87 ? 33.242 5.671 -49.906 1.00 28.30 87 SER A O 1
ATOM 664 N N . GLY A 1 88 ? 31.188 6.417 -49.319 1.00 32.56 88 GLY A N 1
ATOM 665 C CA . GLY A 1 88 ? 30.299 5.510 -50.056 1.00 32.56 88 GLY A CA 1
ATOM 666 C C . GLY A 1 88 ? 30.38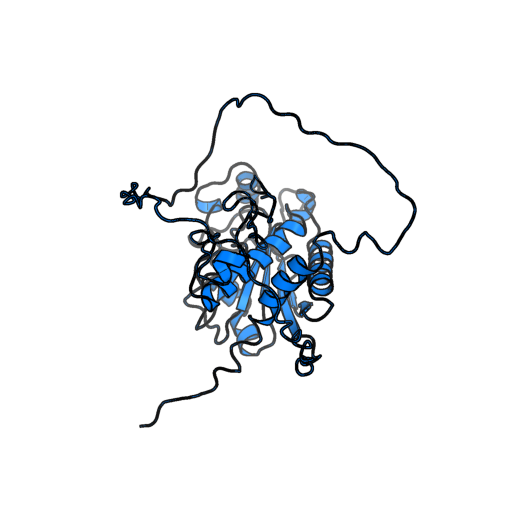7 4.008 -49.777 1.00 32.56 88 GLY A C 1
ATOM 667 O O . GLY A 1 88 ? 31.030 3.275 -50.519 1.00 32.56 88 GLY A O 1
ATOM 668 N N . SER A 1 89 ? 29.600 3.528 -48.811 1.00 30.61 89 SER A N 1
ATOM 669 C CA . SER A 1 89 ? 29.042 2.169 -48.845 1.00 30.61 89 SER A CA 1
ATOM 670 C C . SER A 1 89 ? 27.695 2.154 -48.120 1.00 30.61 89 SER A C 1
ATOM 672 O O . SER A 1 89 ? 27.620 2.294 -46.900 1.00 30.61 89 SER A O 1
ATOM 674 N N . THR A 1 90 ? 26.608 2.064 -48.886 1.00 34.03 90 THR A N 1
ATOM 675 C CA . THR A 1 90 ? 25.241 1.898 -48.380 1.00 34.03 90 THR A CA 1
ATOM 676 C C . THR A 1 90 ? 25.079 0.491 -47.812 1.00 34.03 90 THR A C 1
ATOM 678 O O . THR A 1 90 ? 24.834 -0.459 -48.555 1.00 34.03 90 THR A O 1
ATOM 681 N N . ALA A 1 91 ? 25.218 0.360 -46.493 1.00 33.66 91 ALA A N 1
ATOM 682 C CA . ALA A 1 91 ? 24.796 -0.832 -45.771 1.00 33.66 91 ALA A CA 1
ATOM 683 C C . ALA A 1 91 ? 23.256 -0.943 -45.821 1.00 33.66 91 ALA A C 1
ATOM 685 O O . ALA A 1 91 ? 22.576 0.065 -45.609 1.00 33.66 91 ALA A O 1
ATOM 686 N N . PRO A 1 92 ? 22.682 -2.126 -46.108 1.00 33.78 92 PRO A N 1
ATOM 687 C CA . PRO A 1 92 ? 21.237 -2.300 -46.123 1.00 33.78 92 PRO A CA 1
ATOM 688 C C . PRO A 1 92 ? 20.669 -2.090 -44.716 1.00 33.78 92 PRO A C 1
ATOM 690 O O . PRO A 1 92 ? 21.147 -2.669 -43.740 1.00 33.78 92 PRO A O 1
ATOM 693 N N . THR A 1 93 ? 19.639 -1.250 -44.621 1.00 32.19 93 THR A N 1
ATOM 694 C CA . THR A 1 93 ? 18.846 -1.048 -43.407 1.00 32.19 93 THR A CA 1
ATOM 695 C C . THR A 1 93 ? 18.272 -2.396 -42.956 1.00 32.19 93 THR A C 1
ATOM 697 O O . THR A 1 93 ? 17.581 -3.035 -43.754 1.00 32.19 93 THR A O 1
ATOM 700 N N . PRO A 1 94 ? 18.526 -2.863 -41.720 1.00 34.03 94 PRO A N 1
ATOM 701 C CA . PRO A 1 94 ? 17.892 -4.075 -41.227 1.00 34.03 94 PRO A CA 1
ATOM 702 C C . PRO A 1 94 ? 16.381 -3.845 -41.181 1.00 34.03 94 PRO A C 1
ATOM 704 O O . PRO A 1 94 ? 15.890 -2.945 -40.500 1.00 34.03 94 PRO A O 1
ATOM 707 N N . THR A 1 95 ? 15.643 -4.643 -41.950 1.00 30.91 95 THR A N 1
ATOM 708 C CA . THR A 1 95 ? 14.189 -4.735 -41.846 1.00 30.91 95 THR A CA 1
ATOM 709 C C . THR A 1 95 ? 13.845 -5.101 -40.400 1.00 30.91 95 THR A C 1
ATOM 711 O O . THR A 1 95 ? 14.443 -6.045 -39.880 1.00 30.91 95 THR A O 1
ATOM 714 N N . PRO A 1 96 ? 12.923 -4.389 -39.728 1.00 34.06 96 PRO A N 1
ATOM 715 C CA . PRO A 1 96 ? 12.486 -4.783 -38.400 1.00 34.06 96 PRO A CA 1
ATOM 716 C C . PRO A 1 96 ? 11.871 -6.178 -38.501 1.00 34.06 96 PRO A C 1
ATOM 718 O O . PRO A 1 96 ? 10.822 -6.370 -39.117 1.00 34.06 96 PRO A O 1
ATOM 721 N N . THR A 1 97 ? 12.559 -7.167 -37.937 1.00 34.59 97 THR A N 1
ATOM 722 C CA . THR A 1 97 ? 12.012 -8.505 -37.754 1.00 34.59 97 THR A CA 1
ATOM 723 C C . THR A 1 97 ? 10.766 -8.347 -36.897 1.00 34.59 97 THR A C 1
ATOM 725 O O . THR A 1 97 ? 10.860 -7.919 -35.747 1.00 34.59 97 THR A O 1
ATOM 728 N N . ILE A 1 98 ? 9.598 -8.644 -37.469 1.00 40.84 98 ILE A N 1
ATOM 729 C CA . ILE A 1 98 ? 8.348 -8.761 -36.719 1.00 40.84 98 ILE A CA 1
ATOM 730 C C . ILE A 1 98 ? 8.613 -9.825 -35.656 1.00 40.84 98 ILE A C 1
ATOM 732 O O . ILE A 1 98 ? 8.758 -11.006 -35.974 1.00 40.84 98 ILE A O 1
ATOM 736 N N . GLY A 1 99 ? 8.789 -9.381 -34.411 1.00 36.78 99 GLY A N 1
ATOM 737 C CA . GLY A 1 99 ? 8.954 -10.273 -33.276 1.00 36.78 99 GLY A CA 1
ATOM 738 C C . GLY A 1 99 ? 7.772 -11.234 -33.221 1.00 36.78 99 GLY A C 1
ATOM 739 O O . GLY A 1 99 ? 6.654 -10.867 -33.589 1.00 36.78 99 GLY A O 1
ATOM 740 N N . SER A 1 100 ? 8.033 -12.470 -32.795 1.00 39.09 100 SER A N 1
ATOM 741 C CA . SER A 1 100 ? 7.000 -13.467 -32.510 1.00 39.09 100 SER A CA 1
ATOM 742 C C . SER A 1 100 ? 5.804 -12.823 -31.799 1.00 39.09 100 SER A C 1
ATOM 744 O O . SER A 1 100 ? 6.030 -11.957 -30.948 1.00 39.09 100 SER A O 1
ATOM 746 N N . PRO A 1 101 ? 4.556 -13.222 -32.112 1.00 40.03 101 PRO A N 1
ATOM 747 C CA . PRO A 1 101 ? 3.377 -12.643 -31.483 1.00 40.03 101 PRO A CA 1
ATOM 748 C C . PRO A 1 101 ? 3.542 -12.712 -29.965 1.00 40.03 101 PRO A C 1
ATOM 750 O O . PRO A 1 101 ? 3.627 -13.798 -29.390 1.00 40.03 101 PRO A O 1
ATOM 753 N N . ILE A 1 102 ? 3.650 -11.541 -29.333 1.00 47.00 102 ILE A N 1
ATOM 754 C CA . ILE A 1 102 ? 3.615 -11.421 -27.880 1.00 47.00 102 ILE A CA 1
ATOM 755 C C . ILE A 1 102 ? 2.292 -12.056 -27.468 1.00 47.00 102 ILE A C 1
ATOM 757 O O . ILE A 1 102 ? 1.245 -11.672 -27.992 1.00 47.00 102 ILE A O 1
ATOM 761 N N . SER A 1 103 ? 2.352 -13.071 -26.603 1.00 46.41 103 SER A N 1
ATOM 762 C CA . SER A 1 103 ? 1.170 -13.733 -26.051 1.00 46.41 103 SER A CA 1
ATOM 763 C C . SER A 1 103 ? 0.147 -12.670 -25.651 1.00 46.41 103 SER A C 1
ATOM 765 O O . SER A 1 103 ? 0.394 -11.857 -24.764 1.00 46.41 103 SER A O 1
ATOM 767 N N . THR A 1 104 ? -0.995 -12.650 -26.335 1.00 55.12 104 THR A N 1
ATOM 768 C CA . THR A 1 104 ? -2.043 -11.627 -26.193 1.00 55.12 104 THR A CA 1
ATOM 769 C C . THR A 1 104 ? -2.883 -11.817 -24.927 1.00 55.12 104 THR A C 1
ATOM 771 O O . THR A 1 104 ? -3.991 -11.289 -24.824 1.00 55.12 104 THR A O 1
ATOM 774 N N . THR A 1 105 ? -2.406 -12.616 -23.972 1.00 74.00 105 THR A N 1
ATOM 775 C CA . THR A 1 105 ? -3.136 -12.906 -22.739 1.00 74.00 105 THR A CA 1
ATOM 776 C C . THR A 1 105 ? -2.848 -11.799 -21.737 1.00 74.00 105 THR A C 1
ATOM 778 O O . THR A 1 105 ? -1.731 -11.687 -21.242 1.00 74.00 105 THR A O 1
ATOM 781 N N . SER A 1 106 ? -3.847 -10.963 -21.447 1.00 80.44 106 SER A N 1
ATOM 782 C CA . SER A 1 106 ? -3.727 -9.952 -20.392 1.00 80.44 106 SER A CA 1
ATOM 783 C C . SER A 1 106 ? -3.475 -10.611 -19.037 1.00 80.44 106 SER A C 1
ATOM 785 O O . SER A 1 106 ? -4.132 -11.604 -18.718 1.00 80.44 106 SER A O 1
ATOM 787 N N . ILE A 1 107 ? -2.606 -10.019 -18.224 1.00 85.81 107 ILE A N 1
ATOM 788 C CA . ILE A 1 107 ? -2.375 -10.428 -16.840 1.00 85.81 107 ILE A CA 1
ATOM 789 C C . ILE A 1 107 ? -3.375 -9.718 -15.932 1.00 85.81 107 ILE A C 1
ATOM 791 O O . ILE A 1 107 ? -3.535 -8.498 -15.997 1.00 85.81 107 ILE A O 1
ATOM 795 N N . THR A 1 108 ? -4.012 -10.489 -15.054 1.00 90.19 108 THR A N 1
ATOM 796 C CA . THR A 1 108 ? -4.876 -9.965 -13.995 1.00 90.19 108 THR A CA 1
ATOM 797 C C . THR A 1 108 ? -4.233 -10.204 -12.635 1.00 90.19 108 THR A C 1
ATOM 799 O O . THR A 1 108 ? -3.814 -11.325 -12.350 1.00 90.19 108 THR A O 1
ATOM 802 N N . ARG A 1 109 ? -4.190 -9.173 -11.788 1.00 93.38 109 ARG A N 1
ATOM 803 C CA . ARG A 1 109 ? -3.799 -9.258 -10.377 1.00 93.38 109 ARG A CA 1
ATOM 804 C C . ARG A 1 109 ? -5.020 -9.182 -9.481 1.00 93.38 109 ARG A C 1
ATOM 806 O O . ARG A 1 109 ? -5.776 -8.214 -9.550 1.00 93.38 109 ARG A O 1
ATOM 813 N N . LYS A 1 110 ? -5.210 -10.201 -8.648 1.00 98.06 110 LYS A N 1
ATOM 814 C CA . LYS A 1 110 ? -6.307 -10.268 -7.685 1.00 98.06 110 LYS A CA 1
ATOM 815 C C . LYS A 1 110 ? -5.912 -9.563 -6.398 1.00 98.06 110 LYS A C 1
ATOM 817 O O . LYS A 1 110 ? -4.934 -9.933 -5.761 1.00 98.06 110 LYS A O 1
ATOM 822 N N . VAL A 1 111 ? -6.685 -8.567 -6.006 1.00 98.75 111 VAL A N 1
ATOM 823 C CA . VAL A 1 111 ? -6.356 -7.676 -4.896 1.00 98.75 111 VAL A CA 1
ATOM 824 C C . VAL A 1 111 ? -7.293 -7.932 -3.723 1.00 98.75 111 VAL A C 1
ATOM 826 O O . VAL A 1 111 ? -8.515 -8.023 -3.897 1.00 98.75 111 VAL A O 1
ATOM 829 N N . MET A 1 112 ? -6.713 -8.019 -2.527 1.00 98.81 112 MET A N 1
ATOM 830 C CA . MET A 1 112 ? -7.430 -7.805 -1.274 1.00 98.81 112 MET A CA 1
ATOM 831 C C . MET A 1 112 ? -7.257 -6.359 -0.833 1.00 98.81 112 MET A C 1
ATOM 833 O O . MET A 1 112 ? -6.137 -5.865 -0.797 1.00 98.81 112 MET A O 1
ATOM 837 N N . VAL A 1 113 ? -8.348 -5.707 -0.446 1.00 98.94 113 VAL A N 1
ATOM 838 C CA . VAL A 1 113 ? -8.317 -4.378 0.168 1.00 98.94 113 VAL A CA 1
ATOM 839 C C . VAL A 1 113 ? -8.753 -4.478 1.624 1.00 98.94 113 VAL A C 1
ATOM 841 O O . VAL A 1 113 ? -9.792 -5.082 1.914 1.00 98.94 113 VAL A O 1
ATOM 844 N N . ILE A 1 114 ? -7.988 -3.860 2.523 1.00 98.88 114 ILE A N 1
ATOM 845 C CA . ILE A 1 114 ? -8.372 -3.628 3.918 1.00 98.88 114 ILE A CA 1
ATOM 846 C C . ILE A 1 114 ? -8.444 -2.120 4.145 1.00 98.88 114 ILE A C 1
ATOM 848 O O . ILE A 1 114 ? -7.440 -1.418 4.062 1.00 98.88 114 ILE A O 1
ATOM 852 N N . ASP A 1 115 ? -9.649 -1.638 4.419 1.00 98.75 115 ASP A N 1
ATOM 853 C CA . ASP A 1 115 ? -9.974 -0.227 4.609 1.00 98.75 115 ASP A CA 1
ATOM 854 C C . ASP A 1 115 ? -10.145 0.042 6.103 1.00 98.75 115 ASP A C 1
ATOM 856 O O . ASP A 1 115 ? -11.195 -0.247 6.677 1.00 98.75 115 ASP A O 1
ATOM 860 N N . PHE A 1 116 ? -9.081 0.514 6.760 1.00 98.81 116 PHE A N 1
ATOM 861 C CA . PHE A 1 116 ? -9.139 0.898 8.165 1.00 98.81 116 PHE A CA 1
ATOM 862 C C . PHE A 1 116 ? -9.727 2.306 8.273 1.00 98.81 116 PHE A C 1
ATOM 864 O O . PHE A 1 116 ? -9.118 3.300 7.868 1.00 98.81 116 PHE A O 1
ATOM 871 N N . ASN A 1 117 ? -10.931 2.392 8.829 1.00 98.44 117 ASN A N 1
ATOM 872 C CA . ASN A 1 117 ? -11.686 3.633 8.960 1.00 98.44 117 ASN A CA 1
ATOM 873 C C . ASN A 1 117 ? -12.441 3.620 10.301 1.00 98.44 117 ASN A C 1
ATOM 875 O O . ASN A 1 117 ? -13.643 3.334 10.330 1.00 98.44 117 ASN A O 1
ATOM 879 N N . PRO A 1 118 ? -11.741 3.876 11.419 1.00 98.31 118 PRO A N 1
ATOM 880 C CA . PRO A 1 118 ? -12.312 3.787 12.759 1.00 98.31 118 PRO A CA 1
ATOM 881 C C . PRO A 1 118 ? -13.505 4.727 12.947 1.00 98.31 118 PRO A C 1
ATOM 883 O O . PRO A 1 118 ? -13.598 5.793 12.327 1.00 98.31 118 PRO A O 1
ATOM 886 N N . ILE A 1 119 ? -14.455 4.304 13.770 1.00 98.50 119 ILE A N 1
ATOM 887 C CA . ILE A 1 119 ? -15.539 5.125 14.293 1.00 98.50 119 ILE A CA 1
ATOM 888 C C . ILE A 1 119 ? -14.955 5.974 15.409 1.00 98.50 119 ILE A C 1
ATOM 890 O O . ILE A 1 119 ? -14.265 5.462 16.272 1.00 98.50 119 ILE A O 1
ATOM 894 N N . ILE A 1 120 ? -15.255 7.269 15.386 1.00 98.12 120 ILE A N 1
ATOM 895 C CA . ILE A 1 120 ? -14.847 8.183 16.440 1.00 98.12 120 ILE A CA 1
ATOM 896 C C . ILE A 1 120 ? -16.050 8.466 17.335 1.00 98.12 120 ILE A C 1
ATOM 898 O O . ILE A 1 120 ? -16.917 9.275 16.966 1.00 98.12 120 ILE A O 1
ATOM 902 N N . GLU A 1 121 ? -16.139 7.829 18.508 1.00 97.19 121 GLU A N 1
ATOM 903 C CA . GLU A 1 121 ? -17.355 7.940 19.332 1.00 97.19 121 GLU A CA 1
ATOM 904 C C . GLU A 1 121 ? -17.577 9.377 19.812 1.00 97.19 121 GLU A C 1
ATOM 906 O O . GLU A 1 121 ? -18.690 9.909 19.743 1.00 97.19 121 GLU A O 1
ATOM 911 N N . SER A 1 122 ? -16.490 10.054 20.197 1.00 96.00 122 SER A N 1
ATOM 912 C CA . SER A 1 122 ? -16.511 11.452 20.658 1.00 96.00 122 SER A CA 1
ATOM 913 C C . SER A 1 122 ? -16.973 12.462 19.597 1.00 96.00 122 SER A C 1
ATOM 915 O O . SER A 1 122 ? -17.347 13.583 19.938 1.00 96.00 122 SER A O 1
ATOM 917 N N . GLN A 1 123 ? -16.993 12.075 18.318 1.00 95.88 123 GLN A N 1
ATOM 918 C CA . GLN A 1 123 ? -17.432 12.900 17.187 1.00 95.88 123 GLN A CA 1
ATOM 919 C C . GLN A 1 123 ? -18.787 12.427 16.638 1.00 95.88 123 GLN A C 1
ATOM 921 O O . GLN A 1 123 ? -19.068 12.524 15.440 1.00 95.88 123 GLN A O 1
ATOM 926 N N . GLY A 1 124 ? -19.639 11.904 17.526 1.00 96.12 124 GLY A N 1
ATOM 927 C CA . GLY A 1 124 ? -20.997 11.473 17.203 1.00 96.12 124 GLY A CA 1
ATOM 928 C C . GLY A 1 124 ? -21.052 10.120 16.500 1.00 96.12 124 GLY A C 1
ATOM 929 O O . GLY A 1 124 ? -21.908 9.931 15.637 1.00 96.12 124 GLY A O 1
ATOM 930 N N . ASN A 1 125 ? -20.140 9.201 16.839 1.00 97.25 125 ASN A N 1
ATOM 931 C CA . ASN A 1 125 ? -20.011 7.879 16.209 1.00 97.25 125 ASN A CA 1
ATOM 932 C C . ASN A 1 125 ? -19.848 7.955 14.682 1.00 97.25 125 ASN A C 1
ATOM 934 O O . ASN A 1 125 ? -20.380 7.135 13.930 1.00 97.25 125 ASN A O 1
ATOM 938 N N . ARG A 1 126 ? -19.141 8.982 14.202 1.00 97.88 126 ARG A N 1
ATOM 939 C CA . ARG A 1 126 ? -18.863 9.164 12.775 1.00 97.88 126 ARG A CA 1
ATOM 940 C C . ARG A 1 126 ? -17.547 8.488 12.415 1.00 97.88 126 ARG A C 1
ATOM 942 O O . ARG A 1 126 ? -16.613 8.470 13.206 1.00 97.88 126 ARG A O 1
ATOM 949 N N . ARG A 1 127 ? -17.456 7.982 11.188 1.00 97.88 127 ARG A N 1
ATOM 950 C CA . ARG A 1 127 ? -16.213 7.424 10.641 1.00 97.88 127 ARG A CA 1
ATOM 951 C C . ARG A 1 127 ? -15.139 8.501 10.504 1.00 97.88 127 ARG A C 1
ATOM 953 O O . ARG A 1 127 ? -15.442 9.608 10.047 1.00 97.88 127 ARG A O 1
ATOM 960 N N . LEU A 1 128 ? -13.895 8.157 10.827 1.00 97.75 128 LEU A N 1
ATOM 961 C CA . LEU A 1 128 ? -12.734 9.045 10.773 1.00 97.75 128 LEU A CA 1
ATOM 962 C C . LEU A 1 128 ? -12.630 9.779 9.430 1.00 97.75 128 LEU A C 1
ATOM 964 O O . LEU A 1 128 ? -12.575 11.010 9.401 1.00 97.75 128 LEU A O 1
ATOM 968 N N . ARG A 1 129 ? -12.687 9.040 8.316 1.00 96.62 129 ARG A N 1
ATOM 969 C CA . ARG A 1 129 ? -12.635 9.602 6.956 1.00 96.62 129 ARG A CA 1
ATOM 970 C C . ARG A 1 129 ? -13.701 10.679 6.732 1.00 96.62 129 ARG A C 1
ATOM 972 O O . ARG A 1 129 ? -13.406 11.744 6.194 1.00 96.62 129 ARG A O 1
ATOM 979 N N . ALA A 1 130 ? -14.926 10.438 7.206 1.00 97.12 130 ALA A N 1
ATOM 980 C CA . ALA A 1 130 ? -16.043 11.372 7.070 1.00 97.12 130 ALA A CA 1
ATOM 981 C C . ALA A 1 130 ? -15.902 12.606 7.977 1.00 97.12 130 ALA A C 1
ATOM 983 O O . ALA A 1 130 ? -16.341 13.695 7.610 1.00 97.12 130 ALA A O 1
ATOM 984 N N . ILE A 1 131 ? -15.301 12.462 9.161 1.00 96.62 131 ILE A N 1
ATOM 985 C CA . ILE A 1 131 ? -14.998 13.592 10.056 1.00 96.62 131 ILE A CA 1
ATOM 986 C C . ILE A 1 131 ? -13.958 14.505 9.416 1.00 96.62 131 ILE A C 1
ATOM 988 O O . ILE A 1 131 ? -14.096 15.726 9.452 1.00 96.62 131 ILE A O 1
ATOM 992 N N . LYS A 1 132 ? -12.934 13.910 8.803 1.00 96.62 132 LYS A N 1
ATOM 993 C CA . LYS A 1 132 ? -11.816 14.630 8.194 1.00 96.62 132 LYS A CA 1
ATOM 994 C C . LYS A 1 132 ? -12.090 15.114 6.771 1.00 96.62 132 LYS A C 1
ATOM 996 O O . LYS A 1 132 ? -11.293 15.884 6.250 1.00 96.62 132 LYS A O 1
ATOM 1001 N N . SER A 1 133 ? -13.228 14.732 6.185 1.00 96.81 133 SER A N 1
ATOM 1002 C CA . SER A 1 133 ? -13.594 15.044 4.794 1.00 96.81 133 SER A CA 1
ATOM 1003 C C . SER A 1 133 ? -12.515 14.608 3.797 1.00 96.81 133 SER A C 1
ATOM 1005 O O . SER A 1 133 ? -12.201 15.323 2.850 1.00 96.81 133 SER A O 1
ATOM 1007 N N . TRP A 1 134 ? -11.914 13.448 4.055 1.00 97.12 134 TRP A N 1
ATOM 1008 C CA . TRP A 1 134 ? -10.886 12.872 3.198 1.00 97.12 134 TRP A CA 1
ATOM 1009 C C . TRP A 1 134 ? -11.482 12.118 2.005 1.00 97.12 134 TRP A C 1
ATOM 1011 O O . TRP A 1 134 ? -12.690 11.873 1.952 1.00 97.12 134 TRP A O 1
ATOM 1021 N N . GLN A 1 135 ? -10.619 11.766 1.050 1.00 96.69 135 GLN A N 1
ATOM 1022 C CA . GLN A 1 135 ? -11.004 11.176 -0.229 1.00 96.69 135 GLN A CA 1
ATOM 1023 C C . GLN A 1 135 ? -11.723 9.833 -0.074 1.00 96.69 135 GLN A C 1
ATOM 1025 O O . GLN A 1 135 ? -11.544 9.117 0.913 1.00 96.69 135 GLN A O 1
ATOM 1030 N N . ASP A 1 136 ? -12.524 9.471 -1.079 1.00 96.44 136 ASP A N 1
ATOM 1031 C CA . ASP A 1 136 ? -13.179 8.166 -1.137 1.00 96.44 136 ASP A CA 1
ATOM 1032 C C . ASP A 1 136 ? -12.254 7.092 -1.743 1.00 96.44 136 ASP A C 1
ATOM 1034 O O . ASP A 1 136 ? -12.027 7.130 -2.956 1.00 96.44 136 ASP A O 1
ATOM 1038 N N . PRO A 1 137 ? -11.748 6.112 -0.962 1.00 97.56 137 PRO A N 1
ATOM 1039 C CA . PRO A 1 137 ? -10.926 5.014 -1.465 1.00 97.56 137 PRO A CA 1
ATOM 1040 C C . PRO A 1 137 ? -11.538 4.288 -2.660 1.00 97.56 137 PRO A C 1
ATOM 1042 O O . PRO A 1 137 ? -10.809 3.941 -3.578 1.00 97.56 137 PRO A O 1
ATOM 1045 N N . ILE A 1 138 ? -12.860 4.095 -2.717 1.00 98.06 138 ILE A N 1
ATOM 1046 C CA . ILE A 1 138 ? -13.479 3.355 -3.831 1.00 98.06 138 ILE A CA 1
ATOM 1047 C C . ILE A 1 138 ? -13.328 4.122 -5.152 1.00 98.06 138 ILE A C 1
ATOM 1049 O O . ILE A 1 138 ? -13.032 3.528 -6.196 1.00 98.06 138 ILE A O 1
ATOM 1053 N N . ALA A 1 139 ? -13.510 5.443 -5.117 1.00 98.00 139 ALA A N 1
ATOM 1054 C CA . ALA A 1 139 ? -13.303 6.296 -6.280 1.00 98.00 139 ALA A CA 1
ATOM 1055 C C . ALA A 1 139 ? -11.827 6.300 -6.710 1.00 98.00 139 ALA A C 1
ATOM 1057 O O . ALA A 1 139 ? -11.540 6.125 -7.896 1.00 98.00 139 ALA A O 1
ATOM 1058 N N . LEU A 1 140 ? -10.905 6.426 -5.749 1.00 97.50 140 LEU A N 1
ATOM 1059 C CA . LEU A 1 140 ? -9.463 6.426 -6.009 1.00 97.50 140 LEU A CA 1
ATOM 1060 C C . LEU A 1 140 ? -8.970 5.088 -6.567 1.00 97.50 140 LEU A C 1
ATOM 1062 O O . LEU A 1 140 ? -8.271 5.066 -7.572 1.00 97.50 140 LEU A O 1
ATOM 1066 N N . GLU A 1 141 ? -9.397 3.965 -5.995 1.00 98.38 141 GLU A N 1
ATOM 1067 C CA . GLU A 1 141 ? -9.102 2.628 -6.513 1.00 98.38 141 GLU A CA 1
ATOM 1068 C C . GLU A 1 141 ? -9.634 2.445 -7.930 1.00 98.38 141 GLU A C 1
ATOM 1070 O O . GLU A 1 141 ? -8.932 1.932 -8.795 1.00 98.38 141 GLU A O 1
ATOM 1075 N N . THR A 1 142 ? -10.868 2.879 -8.197 1.00 98.31 142 THR A N 1
ATOM 1076 C CA . THR A 1 142 ? -11.451 2.783 -9.540 1.00 98.31 142 THR A CA 1
ATOM 1077 C C . THR A 1 142 ? -10.612 3.564 -10.546 1.00 98.31 142 THR A C 1
ATOM 1079 O O . THR A 1 142 ? -10.347 3.070 -11.644 1.00 98.31 142 THR A O 1
ATOM 1082 N N . GLN A 1 143 ? -10.174 4.768 -10.176 1.00 95.19 143 GLN A N 1
ATOM 1083 C CA . GLN A 1 143 ? -9.298 5.578 -11.012 1.00 95.19 143 GLN A CA 1
ATOM 1084 C C . GLN A 1 143 ? -7.938 4.899 -11.208 1.00 95.19 143 GLN A C 1
ATOM 1086 O O . GLN A 1 143 ? -7.547 4.669 -12.347 1.00 95.19 143 GLN A O 1
ATOM 1091 N N . TYR A 1 144 ? -7.288 4.469 -10.128 1.00 95.44 144 TYR A N 1
ATOM 1092 C CA . TYR A 1 144 ? -6.001 3.774 -10.144 1.00 95.44 144 TYR A CA 1
ATOM 1093 C C . TYR A 1 144 ? -6.015 2.529 -11.044 1.00 95.44 144 TYR A C 1
ATOM 1095 O O . TYR A 1 144 ? -5.168 2.368 -11.922 1.00 95.44 144 TYR A O 1
ATOM 1103 N N . ILE A 1 145 ? -7.024 1.666 -10.894 1.00 96.06 145 ILE A N 1
ATOM 1104 C CA . ILE A 1 145 ? -7.196 0.455 -11.710 1.00 96.06 145 ILE A CA 1
ATOM 1105 C C . ILE A 1 145 ? -7.329 0.810 -13.195 1.00 96.06 145 ILE A C 1
ATOM 1107 O O . ILE A 1 145 ? -6.747 0.136 -14.051 1.00 96.06 145 ILE A O 1
ATOM 1111 N N . ASN A 1 146 ? -8.099 1.854 -13.512 1.00 91.00 146 ASN A N 1
ATOM 1112 C CA . ASN A 1 146 ? -8.284 2.308 -14.885 1.00 91.00 146 ASN A CA 1
ATOM 1113 C C . ASN A 1 146 ? -7.011 2.927 -15.457 1.00 91.00 146 ASN A C 1
ATOM 1115 O O . ASN A 1 146 ? -6.666 2.617 -16.595 1.00 91.00 146 ASN A O 1
ATOM 1119 N N . ASP A 1 147 ? -6.298 3.738 -14.682 1.00 84.06 147 ASP A N 1
ATOM 1120 C CA . ASP A 1 147 ? -5.062 4.388 -15.105 1.00 84.06 147 ASP A CA 1
ATOM 1121 C C . ASP A 1 147 ? -3.993 3.339 -15.416 1.00 84.06 147 ASP A C 1
ATOM 1123 O O . ASP A 1 147 ? -3.456 3.331 -16.521 1.00 84.06 147 ASP A O 1
ATOM 1127 N N . VAL A 1 148 ? -3.783 2.355 -14.536 1.00 86.31 148 VAL A N 1
ATOM 1128 C CA . VAL A 1 148 ? -2.833 1.253 -14.775 1.00 86.31 148 VAL A CA 1
ATOM 1129 C C . VAL A 1 148 ? -3.242 0.404 -15.987 1.00 86.31 148 VAL A C 1
ATOM 1131 O O . VAL A 1 148 ? -2.408 0.031 -16.823 1.00 86.31 148 VAL A O 1
ATOM 1134 N N . LYS A 1 149 ? -4.538 0.113 -16.142 1.00 86.06 149 LYS A N 1
ATOM 1135 C CA . LYS A 1 149 ? -5.046 -0.610 -17.315 1.00 86.06 149 LYS A CA 1
ATOM 1136 C C . LYS A 1 149 ? -4.816 0.175 -18.606 1.00 86.06 149 LYS A C 1
ATOM 1138 O O . LYS A 1 149 ? -4.373 -0.407 -19.593 1.00 86.06 149 LYS A O 1
ATOM 1143 N N . ASN A 1 150 ? -5.114 1.470 -18.621 1.00 79.19 150 ASN A N 1
ATOM 1144 C CA . ASN A 1 150 ? -4.961 2.323 -19.798 1.00 79.19 150 ASN A CA 1
ATOM 1145 C C . ASN A 1 150 ? -3.486 2.483 -20.166 1.00 79.19 150 ASN A C 1
ATOM 1147 O O . ASN A 1 150 ? -3.112 2.299 -21.323 1.00 79.19 150 ASN A O 1
ATOM 1151 N N . ALA A 1 151 ? -2.646 2.742 -19.167 1.00 75.25 151 ALA A N 1
ATOM 1152 C CA . ALA A 1 151 ? -1.219 2.954 -19.330 1.00 75.25 151 ALA A CA 1
ATOM 1153 C C . ALA A 1 151 ? -0.485 1.686 -19.816 1.00 75.25 151 ALA A C 1
ATOM 1155 O O . ALA A 1 151 ? 0.522 1.769 -20.512 1.00 75.25 151 ALA A O 1
ATOM 1156 N N . SER A 1 152 ? -1.040 0.502 -19.535 1.00 74.88 152 SER A N 1
ATOM 1157 C CA . SER A 1 152 ? -0.558 -0.785 -20.056 1.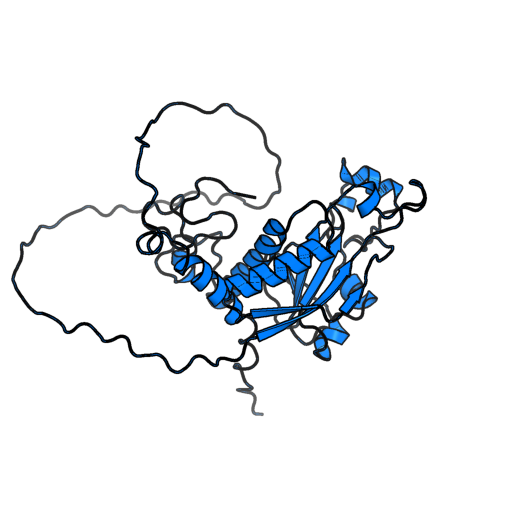00 74.88 152 SER A CA 1
ATOM 1158 C C . SER A 1 152 ? -1.194 -1.225 -21.384 1.00 74.88 152 SER A C 1
ATOM 1160 O O . SER A 1 152 ? -0.986 -2.361 -21.813 1.00 74.88 152 SER A O 1
ATOM 1162 N N . GLY A 1 153 ? -2.021 -0.389 -22.026 1.00 78.12 153 GLY A N 1
ATOM 1163 C CA . GLY A 1 153 ? -2.756 -0.767 -23.242 1.00 78.12 153 GLY A CA 1
ATOM 1164 C C . GLY A 1 153 ? -3.749 -1.920 -23.028 1.00 78.12 153 GLY A C 1
ATOM 1165 O O . GLY A 1 153 ? -4.091 -2.639 -23.965 1.00 78.12 153 GLY A O 1
ATOM 1166 N N . GLY A 1 154 ? -4.194 -2.134 -21.787 1.00 79.69 154 GLY A N 1
ATOM 1167 C CA . GLY A 1 154 ? -5.076 -3.227 -21.387 1.00 79.69 154 GLY A CA 1
ATOM 1168 C C . GLY A 1 154 ? -4.370 -4.556 -21.108 1.00 79.69 154 GLY A C 1
ATOM 1169 O O . GLY A 1 154 ? -5.064 -5.550 -20.869 1.00 79.69 154 GLY A O 1
ATOM 1170 N N . TYR A 1 155 ? -3.033 -4.598 -21.125 1.00 82.00 155 TYR A N 1
ATOM 1171 C CA . TYR A 1 155 ? -2.266 -5.810 -20.834 1.00 82.00 155 TYR A CA 1
ATOM 1172 C C . TYR A 1 155 ? -2.301 -6.181 -19.350 1.00 82.00 155 TYR A C 1
ATOM 1174 O O . TYR A 1 155 ? -2.470 -7.356 -19.033 1.00 82.00 155 TYR A O 1
ATOM 1182 N N . PHE A 1 156 ? -2.205 -5.204 -18.448 1.00 83.94 156 PHE A N 1
ATOM 1183 C CA . PHE A 1 156 ? -2.271 -5.430 -17.007 1.00 83.94 156 PHE A CA 1
ATOM 1184 C C . PHE A 1 156 ? -3.590 -4.915 -16.442 1.00 83.94 156 PHE A C 1
ATOM 1186 O O . PHE A 1 156 ? -4.066 -3.835 -16.794 1.00 83.94 156 PHE A O 1
ATOM 1193 N N . LYS A 1 157 ? -4.202 -5.710 -15.568 1.00 89.12 157 LYS A N 1
ATOM 1194 C CA . LYS A 1 157 ? -5.493 -5.406 -14.952 1.00 89.12 157 LYS A CA 1
ATOM 1195 C C . LYS A 1 157 ? -5.443 -5.752 -13.475 1.00 89.12 157 LYS A C 1
ATOM 1197 O O . LYS A 1 157 ? -5.064 -6.861 -13.115 1.00 89.12 157 LYS A O 1
ATOM 1202 N N . TYR A 1 158 ? -5.912 -4.850 -12.633 1.00 96.00 158 TYR A N 1
ATOM 1203 C CA . TYR A 1 158 ? -6.269 -5.198 -11.264 1.00 96.00 158 TYR A CA 1
ATOM 1204 C C . TYR A 1 158 ? -7.715 -5.684 -11.200 1.00 96.00 158 TYR A C 1
ATOM 1206 O O . TYR A 1 158 ? -8.585 -5.222 -11.941 1.00 96.00 158 TYR A O 1
ATOM 1214 N N . GLN A 1 159 ? -7.967 -6.611 -10.288 1.00 98.19 159 GLN A N 1
ATOM 1215 C CA . GLN A 1 159 ? -9.294 -7.072 -9.923 1.00 98.19 159 GLN A CA 1
ATOM 1216 C C . GLN A 1 159 ? -9.370 -7.151 -8.401 1.00 98.19 159 GLN A C 1
ATOM 1218 O O . GLN A 1 159 ? -8.773 -8.038 -7.799 1.00 98.19 159 GLN A O 1
ATOM 1223 N N . ILE A 1 160 ? -10.136 -6.263 -7.770 1.00 98.69 160 ILE A N 1
ATOM 1224 C CA . ILE A 1 160 ? -10.435 -6.391 -6.341 1.00 98.69 160 ILE A CA 1
ATOM 1225 C C . ILE A 1 160 ? -11.372 -7.588 -6.164 1.00 98.69 160 ILE A C 1
ATOM 1227 O O . ILE A 1 160 ? -12.505 -7.575 -6.643 1.00 98.69 160 ILE A O 1
ATOM 1231 N N . VAL A 1 161 ? -10.884 -8.642 -5.510 1.00 98.69 161 VAL A N 1
ATOM 1232 C CA . VAL A 1 161 ? -11.637 -9.888 -5.269 1.00 98.69 161 VAL A CA 1
ATOM 1233 C C . VAL A 1 161 ? -12.102 -10.021 -3.823 1.00 98.69 161 VAL A C 1
ATOM 1235 O O . VAL A 1 161 ? -13.014 -10.791 -3.537 1.00 98.69 161 VAL A O 1
ATOM 1238 N N . ASN A 1 162 ? -11.496 -9.259 -2.914 1.00 98.00 162 ASN A N 1
ATOM 1239 C CA . ASN A 1 162 ? -11.870 -9.197 -1.511 1.00 98.00 162 ASN A CA 1
ATOM 1240 C C . ASN A 1 162 ? -11.755 -7.742 -1.053 1.00 98.00 162 ASN A C 1
ATOM 1242 O O . ASN A 1 162 ? -10.695 -7.139 -1.180 1.00 98.00 162 ASN A O 1
ATOM 1246 N N . ARG A 1 163 ? -12.811 -7.200 -0.443 1.00 98.19 163 ARG A N 1
ATOM 1247 C CA . ARG A 1 163 ? -12.758 -5.914 0.261 1.00 98.19 163 ARG A CA 1
ATOM 1248 C C . ARG A 1 163 ? -13.288 -6.068 1.678 1.00 98.19 163 ARG A C 1
ATOM 1250 O O . ARG A 1 163 ? -14.423 -6.497 1.858 1.00 98.19 163 ARG A O 1
ATOM 1257 N N . LEU A 1 164 ? -12.480 -5.694 2.661 1.00 98.25 164 LEU A N 1
ATOM 1258 C CA . LEU A 1 164 ? -12.927 -5.446 4.026 1.00 98.25 164 LEU A CA 1
ATOM 1259 C C . LEU A 1 164 ? -13.115 -3.937 4.173 1.00 98.25 164 LEU A C 1
ATOM 1261 O O . LEU A 1 164 ? -12.142 -3.208 4.339 1.00 98.25 164 LEU A O 1
ATOM 1265 N N . ALA A 1 165 ? -14.355 -3.480 4.006 1.00 95.88 165 ALA A N 1
ATOM 1266 C CA . ALA A 1 165 ? -14.699 -2.063 4.045 1.00 95.88 165 ALA A CA 1
ATOM 1267 C C . ALA A 1 165 ? -14.905 -1.577 5.485 1.00 95.88 165 ALA A C 1
ATOM 1269 O O . ALA A 1 165 ? -15.495 -2.294 6.296 1.00 95.88 165 ALA A O 1
ATOM 1270 N N . ASP A 1 166 ? -14.474 -0.345 5.759 1.00 95.38 166 ASP A N 1
ATOM 1271 C CA . ASP A 1 166 ? -14.730 0.382 7.003 1.00 95.38 166 ASP A CA 1
ATOM 1272 C C . ASP A 1 166 ? -14.430 -0.429 8.283 1.00 95.38 166 ASP A C 1
ATOM 1274 O O . ASP A 1 166 ? -15.234 -0.494 9.226 1.00 95.38 166 ASP A O 1
ATOM 1278 N N . VAL A 1 167 ? -13.255 -1.060 8.325 1.00 98.44 167 VAL A N 1
ATOM 1279 C CA . VAL A 1 167 ? -12.746 -1.766 9.500 1.00 98.44 167 VAL A CA 1
ATOM 1280 C C . VAL A 1 167 ? -12.586 -0.765 10.640 1.00 98.44 167 VAL A C 1
ATOM 1282 O O . VAL A 1 167 ? -11.811 0.188 10.557 1.00 98.44 167 VAL A O 1
ATOM 1285 N N . ASP A 1 168 ? -13.341 -0.991 11.712 1.00 98.31 168 ASP A N 1
ATOM 1286 C CA . ASP A 1 168 ? -13.389 -0.123 12.886 1.00 98.31 168 ASP A CA 1
ATOM 1287 C C . ASP A 1 168 ? -12.208 -0.366 13.839 1.00 98.31 168 ASP A C 1
ATOM 1289 O O . ASP A 1 168 ? -12.370 -0.885 14.943 1.00 98.31 168 ASP A O 1
ATOM 1293 N N . LYS A 1 169 ? -10.986 -0.128 13.349 1.00 97.81 169 LYS A N 1
ATOM 1294 C CA . LYS A 1 169 ? -9.740 -0.337 14.096 1.00 97.81 169 LYS A CA 1
ATOM 1295 C C . LYS A 1 169 ? -8.640 0.591 13.601 1.00 97.81 169 LYS A C 1
ATOM 1297 O O . LYS A 1 169 ? -8.596 0.942 12.423 1.00 97.81 169 LYS A O 1
ATOM 1302 N N . TYR A 1 170 ? -7.682 0.858 14.480 1.00 98.38 170 TYR A N 1
ATOM 1303 C CA . TYR A 1 170 ? -6.337 1.265 14.087 1.00 98.38 170 TYR A CA 1
ATOM 1304 C C . TYR A 1 170 ? -5.450 0.016 13.997 1.00 98.38 170 TYR A C 1
ATOM 1306 O O . TYR A 1 170 ? -5.501 -0.824 14.903 1.00 98.38 170 TYR A O 1
ATOM 1314 N N . PRO A 1 171 ? -4.644 -0.149 12.934 1.00 97.88 171 PRO A N 1
ATOM 1315 C CA . PRO A 1 171 ? -3.664 -1.224 12.892 1.00 97.88 171 PRO A CA 1
ATOM 1316 C C . PRO A 1 171 ? -2.604 -1.015 13.983 1.00 97.88 171 PRO A C 1
ATOM 1318 O O . PRO A 1 171 ? -2.203 0.113 14.273 1.00 97.88 171 PRO A O 1
ATOM 1321 N N . MET A 1 172 ? -2.152 -2.113 14.589 1.00 98.50 172 MET A N 1
ATOM 1322 C CA . MET A 1 172 ? -1.094 -2.080 15.597 1.00 98.50 172 MET A CA 1
ATOM 1323 C C . MET A 1 172 ? 0.239 -1.680 14.965 1.00 98.50 172 MET A C 1
ATOM 1325 O O . MET A 1 172 ? 0.558 -2.097 13.852 1.00 98.50 172 MET A O 1
ATOM 1329 N N . LYS A 1 173 ? 1.015 -0.880 15.690 1.00 98.25 173 LYS A N 1
ATOM 1330 C CA . LYS A 1 173 ? 2.374 -0.467 15.347 1.00 98.25 173 LYS A CA 1
ATOM 1331 C C . LYS A 1 173 ? 3.404 -1.550 15.657 1.00 98.25 173 LYS A C 1
ATOM 1333 O O . LYS A 1 173 ? 3.179 -2.399 16.514 1.00 98.25 173 LYS A O 1
ATOM 1338 N N . SER A 1 174 ? 4.571 -1.459 15.027 1.00 97.25 174 SER A N 1
ATOM 1339 C CA . SER A 1 174 ? 5.738 -2.328 15.258 1.00 97.25 174 SER A CA 1
ATOM 1340 C C . SER A 1 174 ? 6.194 -2.375 16.725 1.00 97.25 174 SER A C 1
ATOM 1342 O O . SER A 1 174 ? 6.757 -3.371 17.172 1.00 97.25 174 SER A O 1
ATOM 1344 N N . ASN A 1 175 ? 5.938 -1.314 17.493 1.00 97.25 175 ASN A N 1
ATOM 1345 C CA . ASN A 1 175 ? 6.236 -1.209 18.923 1.00 97.25 175 ASN A CA 1
ATOM 1346 C C . ASN A 1 175 ? 5.060 -1.634 19.833 1.00 97.25 175 ASN A C 1
ATOM 1348 O O . ASN A 1 175 ? 5.083 -1.351 21.030 1.00 97.25 175 ASN A O 1
ATOM 1352 N N . ASN A 1 176 ? 4.048 -2.321 19.291 1.00 97.44 176 ASN A N 1
ATOM 1353 C CA . ASN A 1 176 ? 2.792 -2.717 19.948 1.00 97.44 176 ASN A CA 1
ATOM 1354 C C . ASN A 1 176 ? 1.838 -1.565 20.305 1.00 97.44 176 ASN A C 1
ATOM 1356 O O . ASN A 1 176 ? 0.829 -1.789 20.977 1.00 97.44 176 ASN A O 1
ATOM 1360 N N . TYR A 1 177 ? 2.122 -0.340 19.864 1.00 98.19 177 TYR A N 1
ATOM 1361 C CA . TYR A 1 177 ? 1.216 0.782 20.073 1.00 98.19 177 TYR A CA 1
ATOM 1362 C C . TYR A 1 177 ? -0.052 0.632 19.219 1.00 98.19 177 TYR A C 1
ATOM 1364 O O . TYR A 1 177 ? 0.002 0.233 18.056 1.00 98.19 177 TYR A O 1
ATOM 1372 N N . VAL A 1 178 ? -1.209 0.963 19.788 1.00 98.25 178 VAL A N 1
ATOM 1373 C CA . VAL A 1 178 ? -2.489 1.058 19.076 1.00 98.25 178 VAL A CA 1
ATOM 1374 C C . VAL A 1 178 ? -3.123 2.366 19.508 1.00 98.25 178 VAL A C 1
ATOM 1376 O O . VAL A 1 178 ? -3.261 2.606 20.705 1.00 98.25 178 VAL A O 1
ATOM 1379 N N . PHE A 1 179 ? -3.506 3.203 18.548 1.00 98.31 179 PHE A N 1
ATOM 1380 C CA . PHE A 1 179 ? -4.184 4.451 18.867 1.00 98.31 179 PHE A CA 1
ATOM 1381 C C . PHE A 1 179 ? -5.526 4.197 19.556 1.00 98.31 179 PHE A C 1
ATOM 1383 O O . PHE A 1 179 ? -6.314 3.352 19.128 1.00 98.31 179 PHE A O 1
ATOM 1390 N N . THR A 1 180 ? -5.831 5.019 20.552 1.00 98.12 180 THR A N 1
ATOM 1391 C CA . THR A 1 180 ? -7.209 5.421 20.838 1.00 98.12 180 THR A CA 1
ATOM 1392 C C . THR A 1 180 ? -7.623 6.578 19.926 1.00 98.12 180 THR A C 1
ATOM 1394 O O . THR A 1 180 ? -6.782 7.291 19.373 1.00 98.12 180 THR A O 1
ATOM 1397 N N . ASP A 1 181 ? -8.923 6.837 19.811 1.00 98.00 181 ASP A N 1
ATOM 1398 C CA . ASP A 1 181 ? -9.436 7.948 19.002 1.00 98.00 181 ASP A CA 1
ATOM 1399 C C . ASP A 1 181 ? -8.862 9.309 19.375 1.00 98.00 181 ASP A C 1
ATOM 1401 O O . ASP A 1 181 ? -8.475 10.092 18.508 1.00 98.00 181 ASP A O 1
ATOM 1405 N N . ALA A 1 182 ? -8.811 9.608 20.674 1.00 96.94 182 ALA A N 1
ATOM 1406 C CA . ALA A 1 182 ? -8.319 10.891 21.157 1.00 96.94 182 ALA A CA 1
ATOM 1407 C C . ALA A 1 182 ? -6.834 11.079 20.815 1.00 96.94 182 ALA A C 1
ATOM 1409 O O . ALA A 1 182 ? -6.425 12.161 20.385 1.00 96.94 182 ALA A O 1
ATOM 1410 N N . GLU A 1 183 ? -6.038 10.018 20.962 1.00 97.38 183 GLU A N 1
ATOM 1411 C CA . GLU A 1 183 ? -4.625 10.034 20.596 1.00 97.38 183 GLU A CA 1
ATOM 1412 C C . GLU A 1 183 ? -4.445 10.212 19.093 1.00 97.38 183 GLU A C 1
ATOM 1414 O O . GLU A 1 183 ? -3.644 11.049 18.678 1.00 97.38 183 GLU A O 1
ATOM 1419 N N . TYR A 1 184 ? -5.217 9.491 18.275 1.00 97.81 184 TYR A N 1
ATOM 1420 C CA . TYR A 1 184 ? -5.122 9.612 16.827 1.00 97.81 184 TYR A CA 1
ATOM 1421 C C . TYR A 1 184 ? -5.466 11.024 16.347 1.00 97.81 184 TYR A C 1
ATOM 1423 O O . TYR A 1 184 ? -4.695 11.640 15.609 1.00 97.81 184 TYR A O 1
ATOM 1431 N N . LEU A 1 185 ? -6.594 11.580 16.805 1.00 96.56 185 LEU A N 1
ATOM 1432 C CA . LEU A 1 185 ? -7.021 12.931 16.431 1.00 96.56 185 LEU A CA 1
ATOM 1433 C C . LEU A 1 185 ? -5.977 13.998 16.793 1.00 96.56 185 LEU A C 1
ATOM 1435 O O . LEU A 1 185 ? -5.816 14.969 16.051 1.00 96.56 185 LEU A O 1
ATOM 1439 N N . SER A 1 186 ? -5.259 13.812 17.904 1.00 96.00 186 SER A N 1
ATOM 1440 C CA . SER A 1 186 ? -4.129 14.661 18.292 1.00 96.00 186 SER A CA 1
ATOM 1441 C C . SER A 1 186 ? -2.921 14.454 17.367 1.00 96.00 186 SER A C 1
ATOM 1443 O O . SER A 1 186 ? -2.363 15.415 16.822 1.00 96.00 186 SER A O 1
ATOM 1445 N N . ALA A 1 187 ? -2.562 13.192 17.119 1.00 96.19 187 ALA A N 1
ATOM 1446 C CA . ALA A 1 187 ? -1.392 12.805 16.342 1.00 96.19 187 ALA A CA 1
ATOM 1447 C C . ALA A 1 187 ? -1.439 13.290 14.889 1.00 96.19 187 ALA A C 1
ATOM 1449 O O . ALA A 1 187 ? -0.389 13.616 14.343 1.00 96.19 187 ALA A O 1
ATOM 1450 N N . VAL A 1 188 ? -2.630 13.420 14.285 1.00 93.56 188 VAL A N 1
ATOM 1451 C CA . VAL A 1 188 ? -2.794 13.970 12.924 1.00 93.56 188 VAL A CA 1
ATOM 1452 C C . VAL A 1 188 ? -2.033 15.289 12.744 1.00 93.56 188 VAL A C 1
ATOM 1454 O O . VAL A 1 188 ? -1.369 15.461 11.727 1.00 93.56 188 VAL A O 1
ATOM 1457 N N . ASN A 1 189 ? -2.071 16.187 13.735 1.00 91.69 189 ASN A N 1
ATOM 1458 C CA . ASN A 1 189 ? -1.392 17.487 13.659 1.00 91.69 189 ASN A CA 1
ATOM 1459 C C . ASN A 1 189 ? -0.032 17.505 14.368 1.00 91.69 189 ASN A C 1
ATOM 1461 O O . ASN A 1 189 ? 0.819 18.343 14.074 1.00 91.69 189 AS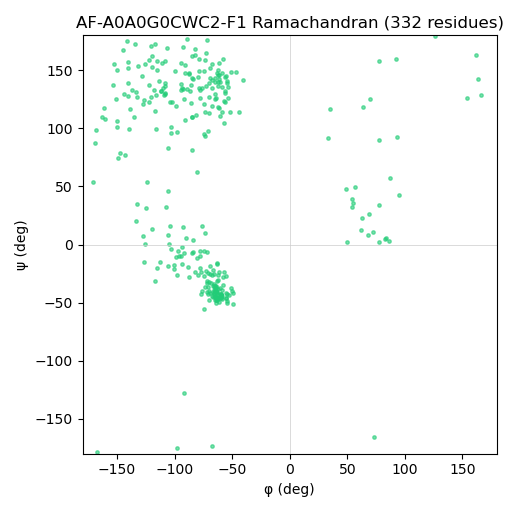N A O 1
ATOM 1465 N N . SER A 1 190 ? 0.160 16.654 15.373 1.00 95.38 190 SER A N 1
ATOM 1466 C CA . SER A 1 190 ? 1.354 16.655 16.221 1.00 95.38 190 SER A CA 1
ATOM 1467 C C . SER A 1 190 ? 1.675 15.228 16.662 1.00 95.38 190 SER A C 1
ATOM 1469 O O . SER A 1 190 ? 1.343 14.833 17.780 1.00 95.38 190 SER A O 1
ATOM 1471 N N . PRO A 1 191 ? 2.286 14.425 15.777 1.00 95.50 191 PRO A N 1
ATOM 1472 C CA . PRO A 1 191 ? 2.515 13.010 16.038 1.00 95.50 191 PRO A CA 1
ATOM 1473 C C . PRO A 1 191 ? 3.616 12.808 17.086 1.00 95.50 191 PRO A C 1
ATOM 1475 O O . PRO A 1 191 ? 4.685 13.428 17.027 1.00 95.50 191 PRO A O 1
ATOM 1478 N N . THR A 1 192 ? 3.361 11.892 18.018 1.00 96.56 192 THR A N 1
ATOM 1479 C CA . THR A 1 192 ? 4.349 11.371 18.972 1.00 96.56 192 THR A CA 1
ATOM 1480 C C . THR A 1 192 ? 5.361 10.456 18.272 1.00 96.56 192 THR A C 1
ATOM 1482 O O . THR A 1 192 ? 5.232 10.169 17.080 1.00 96.56 192 THR A O 1
ATOM 1485 N N . SER A 1 193 ? 6.376 9.976 18.997 1.00 96.56 193 SER A N 1
ATOM 1486 C CA . SER A 1 193 ? 7.277 8.932 18.487 1.00 96.56 193 SER A CA 1
ATOM 1487 C C . SER A 1 193 ? 6.509 7.666 18.112 1.00 96.56 193 SER A C 1
ATOM 1489 O O . SER A 1 193 ? 6.667 7.175 17.001 1.00 96.56 193 SER A O 1
ATOM 1491 N N . ASP A 1 194 ? 5.607 7.205 18.981 1.00 96.75 194 ASP A N 1
ATOM 1492 C CA . ASP A 1 194 ? 4.844 5.973 18.754 1.00 96.75 194 ASP A CA 1
ATOM 1493 C C . ASP A 1 194 ? 3.892 6.093 17.555 1.00 96.75 194 ASP A C 1
ATOM 1495 O O . ASP A 1 194 ? 3.715 5.147 16.793 1.00 96.75 194 ASP A O 1
ATOM 1499 N N . ALA A 1 195 ? 3.326 7.282 17.320 1.00 95.88 195 ALA A N 1
ATOM 1500 C CA . ALA A 1 195 ? 2.489 7.543 16.150 1.00 95.88 195 ALA A CA 1
ATOM 1501 C C . ALA A 1 195 ? 3.257 7.414 14.820 1.00 95.88 195 ALA A C 1
ATOM 1503 O O . ALA A 1 195 ? 2.670 7.045 13.800 1.00 95.88 195 ALA A O 1
ATOM 1504 N N . ARG A 1 196 ? 4.560 7.729 14.829 1.00 96.12 196 ARG A N 1
ATOM 1505 C CA . ARG A 1 196 ? 5.438 7.701 13.647 1.00 96.12 196 ARG A CA 1
ATOM 1506 C C . ARG A 1 196 ? 5.944 6.306 13.303 1.00 96.12 196 ARG A C 1
ATOM 1508 O O . ARG A 1 196 ? 6.487 6.135 12.215 1.00 96.12 196 ARG A O 1
ATOM 1515 N N . GLU A 1 197 ? 5.762 5.335 14.190 1.00 97.75 197 GLU A N 1
ATOM 1516 C CA . GLU A 1 197 ? 6.117 3.952 13.902 1.00 97.75 197 GLU A CA 1
ATOM 1517 C C . GLU A 1 197 ? 5.303 3.403 12.729 1.00 97.75 197 GLU A C 1
ATOM 1519 O O . GLU A 1 197 ? 4.151 3.789 12.486 1.00 97.75 197 GLU A O 1
ATOM 1524 N N . ILE A 1 198 ? 5.906 2.471 11.998 1.00 97.38 198 ILE A N 1
ATOM 1525 C CA . ILE A 1 198 ? 5.190 1.681 10.997 1.00 97.38 198 ILE A CA 1
ATOM 1526 C C . ILE A 1 198 ? 4.271 0.660 11.676 1.00 97.38 198 ILE A C 1
ATOM 1528 O O . ILE A 1 198 ? 4.395 0.382 12.869 1.00 97.38 198 ILE A O 1
ATOM 1532 N N . ILE A 1 199 ? 3.340 0.085 10.921 1.00 98.31 199 ILE A N 1
ATOM 1533 C CA . ILE A 1 199 ? 2.513 -1.018 11.412 1.00 98.31 199 ILE A CA 1
ATOM 1534 C C . ILE A 1 199 ? 3.327 -2.291 11.645 1.00 98.31 199 ILE A C 1
ATOM 1536 O O . ILE A 1 199 ? 4.341 -2.544 10.990 1.00 98.31 199 ILE A O 1
ATOM 1540 N N . ASP A 1 200 ? 2.821 -3.140 12.532 1.00 98.56 200 ASP A N 1
ATOM 1541 C CA . ASP A 1 200 ? 3.189 -4.547 12.565 1.00 98.56 200 ASP A CA 1
ATOM 1542 C C . ASP A 1 200 ? 2.513 -5.267 11.386 1.00 98.56 200 ASP A C 1
ATOM 1544 O O . ASP A 1 200 ? 1.362 -5.712 11.452 1.00 98.56 200 ASP A O 1
ATOM 1548 N N . TYR A 1 201 ? 3.241 -5.361 10.272 1.00 98.69 201 TYR A N 1
ATOM 1549 C CA . TYR A 1 201 ? 2.773 -6.069 9.084 1.00 98.69 201 TYR A CA 1
ATOM 1550 C C . TYR A 1 201 ? 2.500 -7.545 9.352 1.00 98.69 201 TYR A C 1
ATOM 1552 O O . TYR A 1 201 ? 1.539 -8.071 8.802 1.00 98.69 201 TYR A O 1
ATOM 1560 N N . LEU A 1 202 ? 3.301 -8.227 10.179 1.00 98.62 202 LEU A N 1
ATOM 1561 C CA . LEU A 1 202 ? 3.076 -9.648 10.454 1.00 98.62 202 LEU A CA 1
ATOM 1562 C C . LEU A 1 202 ? 1.749 -9.848 11.172 1.00 98.62 202 LEU A C 1
ATOM 1564 O O . LEU A 1 202 ? 0.996 -10.749 10.810 1.00 98.62 202 LEU A O 1
ATOM 1568 N N . LYS A 1 203 ? 1.422 -8.953 12.105 1.00 98.50 203 LYS A N 1
ATOM 1569 C CA . LYS A 1 203 ? 0.124 -8.957 12.765 1.00 98.50 203 LYS A CA 1
ATOM 1570 C C . LYS A 1 203 ? -1.033 -8.705 11.801 1.00 98.50 203 LYS A C 1
ATOM 1572 O O . LYS A 1 203 ? -2.039 -9.395 11.890 1.00 98.50 203 LYS A O 1
ATOM 1577 N N . VAL A 1 204 ? -0.907 -7.768 10.858 1.00 98.69 204 VAL A N 1
ATOM 1578 C CA . VAL A 1 204 ? -1.945 -7.562 9.827 1.00 98.69 204 VAL A CA 1
ATOM 1579 C C . VAL A 1 204 ? -2.077 -8.788 8.916 1.00 98.69 204 VAL A C 1
ATOM 1581 O O . VAL A 1 204 ? -3.186 -9.188 8.571 1.00 98.69 204 VAL A O 1
ATOM 1584 N N . LEU A 1 205 ? -0.969 -9.416 8.527 1.00 98.75 205 LEU A N 1
ATOM 1585 C CA . LEU A 1 205 ? -1.010 -10.614 7.689 1.00 98.75 205 LEU A CA 1
ATOM 1586 C C . LEU A 1 205 ? -1.685 -11.798 8.400 1.00 98.75 205 LEU A C 1
ATOM 1588 O O . LEU A 1 205 ? -2.383 -12.563 7.733 1.00 98.75 205 LEU A O 1
ATOM 1592 N N . ASP A 1 206 ? -1.487 -11.926 9.714 1.00 98.56 206 ASP A N 1
ATOM 1593 C CA . ASP A 1 206 ? -2.096 -12.949 10.574 1.00 98.56 206 ASP A CA 1
ATOM 1594 C C . ASP A 1 206 ? -3.580 -12.659 10.852 1.00 98.5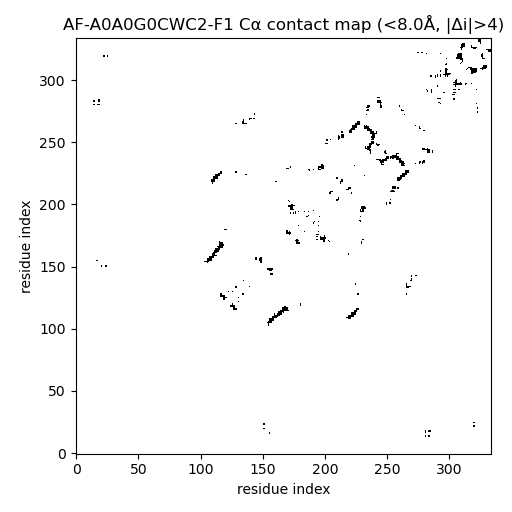6 206 ASP A C 1
ATOM 1596 O O . ASP A 1 206 ? -4.437 -13.460 10.491 1.00 98.56 206 ASP A O 1
ATOM 1600 N N . ASP A 1 207 ? -3.904 -11.468 11.375 1.00 98.38 207 ASP A N 1
ATOM 1601 C CA . ASP A 1 207 ? -5.263 -11.074 11.789 1.00 98.38 207 ASP A CA 1
ATOM 1602 C C . ASP A 1 207 ? -6.301 -11.170 10.646 1.00 98.38 207 ASP A C 1
ATOM 1604 O O . ASP A 1 207 ? -7.503 -11.272 10.907 1.00 98.38 207 ASP A O 1
ATOM 1608 N N . TYR A 1 208 ? -5.856 -11.106 9.384 1.00 98.62 208 TYR A N 1
ATOM 1609 C CA . TYR A 1 208 ? -6.716 -11.113 8.193 1.00 98.62 208 TYR A CA 1
ATOM 1610 C C . TYR A 1 208 ? -6.455 -12.284 7.231 1.00 98.62 208 TYR A C 1
ATOM 1612 O O . TYR A 1 208 ? -6.944 -12.270 6.094 1.00 98.62 208 TYR A O 1
ATOM 1620 N N . ASP A 1 209 ? -5.711 -13.306 7.669 1.00 98.44 209 ASP A N 1
ATOM 1621 C CA . ASP A 1 209 ? -5.395 -14.513 6.893 1.00 98.44 209 ASP A CA 1
ATOM 1622 C C . ASP A 1 209 ? -4.770 -14.212 5.514 1.00 98.44 209 ASP A C 1
ATOM 1624 O O . ASP A 1 209 ? -5.015 -14.919 4.531 1.00 98.44 209 ASP A O 1
ATOM 1628 N N . VAL A 1 210 ? -3.994 -13.135 5.384 1.00 98.75 210 VAL A N 1
ATOM 1629 C CA . VAL A 1 210 ? -3.530 -12.649 4.073 1.00 98.75 210 VAL A CA 1
ATOM 1630 C C . VAL A 1 210 ? -2.607 -13.675 3.421 1.00 98.75 210 VAL A C 1
ATOM 1632 O O . VAL A 1 210 ? -2.804 -14.039 2.259 1.00 98.75 210 VAL A O 1
ATOM 1635 N N . CYS A 1 211 ? -1.634 -14.202 4.171 1.00 98.44 211 CYS A N 1
ATOM 1636 C CA . CYS A 1 211 ? -0.721 -15.215 3.646 1.00 98.44 211 CYS A CA 1
ATOM 1637 C C . CYS A 1 211 ? -1.447 -16.509 3.275 1.00 98.44 211 CYS A C 1
ATOM 1639 O O . CYS A 1 211 ? -1.128 -17.109 2.254 1.00 98.44 211 CYS A O 1
ATOM 1641 N N . GLU A 1 212 ? -2.466 -16.908 4.032 1.00 98.56 212 GLU A N 1
ATOM 1642 C CA . GLU A 1 212 ? -3.317 -18.053 3.704 1.00 98.56 2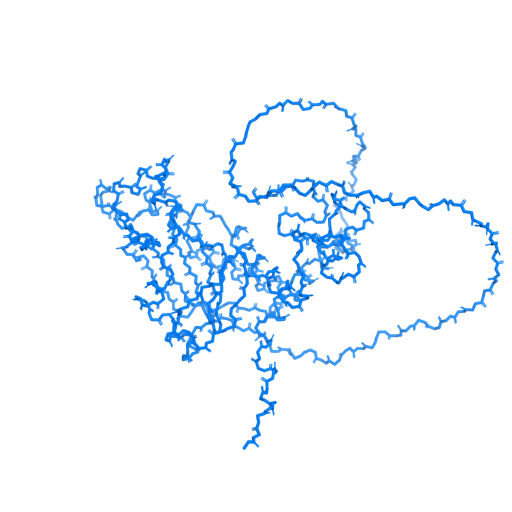12 GLU A CA 1
ATOM 1643 C C . GLU A 1 212 ? -4.027 -17.868 2.351 1.00 98.56 212 GLU A C 1
ATOM 1645 O O . GLU A 1 212 ? -4.002 -18.763 1.499 1.00 98.56 212 GLU A O 1
ATOM 1650 N N . LYS A 1 213 ? -4.587 -16.678 2.092 1.00 98.62 213 LYS A N 1
ATOM 1651 C CA . LYS A 1 213 ? -5.217 -16.348 0.801 1.00 98.62 213 LYS A CA 1
ATOM 1652 C C . LYS A 1 213 ? -4.198 -16.311 -0.344 1.00 98.62 213 LYS A C 1
ATOM 1654 O O . LYS A 1 213 ? -4.465 -16.865 -1.413 1.00 98.62 213 LYS A O 1
ATOM 1659 N N . ILE A 1 214 ? -3.013 -15.734 -0.127 1.00 97.69 214 ILE A N 1
ATOM 1660 C CA . ILE A 1 214 ? -1.905 -15.738 -1.106 1.00 97.69 214 ILE A CA 1
ATOM 1661 C C . ILE A 1 214 ? -1.474 -17.178 -1.427 1.00 97.69 214 ILE A C 1
ATOM 1663 O O . ILE A 1 214 ? -1.326 -17.565 -2.593 1.00 97.69 214 ILE A O 1
ATOM 1667 N N . ASN A 1 215 ? -1.318 -18.012 -0.399 1.00 98.06 215 ASN A N 1
ATOM 1668 C CA . ASN A 1 215 ? -0.882 -19.402 -0.522 1.00 98.06 215 ASN A CA 1
ATOM 1669 C C . ASN A 1 215 ? -1.855 -20.207 -1.389 1.00 98.06 215 ASN A C 1
ATOM 1671 O O . ASN A 1 215 ? -1.432 -20.861 -2.350 1.00 98.06 215 ASN A O 1
ATOM 1675 N N . ARG A 1 216 ? -3.163 -20.060 -1.141 1.00 98.12 216 ARG A N 1
ATOM 1676 C CA . ARG A 1 216 ? -4.233 -20.657 -1.960 1.00 98.12 216 ARG A CA 1
ATOM 1677 C C . ARG A 1 216 ? -4.413 -19.993 -3.328 1.00 98.12 216 ARG A C 1
ATOM 1679 O O . ARG A 1 216 ? -5.143 -20.508 -4.168 1.00 98.12 216 ARG A O 1
ATOM 1686 N N . GLY A 1 217 ? -3.706 -18.893 -3.590 1.00 95.50 217 GLY A N 1
ATOM 1687 C CA . GLY A 1 217 ? -3.791 -18.143 -4.840 1.00 95.50 217 GLY A CA 1
ATOM 1688 C C . GLY A 1 217 ? -5.133 -17.443 -5.010 1.00 95.50 217 GLY A C 1
ATOM 1689 O O . GLY A 1 217 ? -5.563 -17.245 -6.140 1.00 95.50 217 GLY A O 1
ATOM 1690 N N . GLU A 1 218 ? -5.819 -17.112 -3.919 1.00 98.31 218 GLU A N 1
ATOM 1691 C CA . GLU A 1 218 ? -7.069 -16.346 -3.925 1.00 98.31 218 GLU A CA 1
ATOM 1692 C C . GLU A 1 218 ? -6.791 -14.871 -4.230 1.00 98.31 218 GLU A C 1
ATOM 1694 O O . GLU A 1 218 ? -7.540 -14.255 -4.987 1.00 98.31 218 GLU A O 1
ATOM 1699 N N . ILE A 1 219 ? -5.670 -14.355 -3.721 1.00 98.19 219 ILE A N 1
ATOM 1700 C CA . ILE A 1 219 ? -5.189 -12.981 -3.900 1.00 98.19 219 ILE A CA 1
ATOM 1701 C C . ILE A 1 219 ? -3.705 -13.002 -4.297 1.00 98.19 219 ILE A C 1
ATOM 1703 O O . ILE A 1 219 ? -2.985 -13.943 -3.963 1.00 98.19 219 ILE A O 1
ATOM 1707 N N . ASP A 1 220 ? -3.262 -11.964 -4.994 1.00 96.12 220 ASP A N 1
ATOM 1708 C CA . ASP A 1 220 ? -1.887 -11.749 -5.457 1.00 96.12 220 ASP A CA 1
ATOM 1709 C C . ASP A 1 220 ? -1.234 -10.519 -4.799 1.00 96.12 220 ASP A C 1
ATOM 1711 O O . ASP A 1 220 ? -0.009 -10.405 -4.789 1.00 96.12 220 ASP A O 1
ATOM 1715 N N . GLU A 1 221 ? -2.046 -9.599 -4.273 1.00 97.44 221 GLU A N 1
ATOM 1716 C CA . GLU A 1 221 ? -1.618 -8.305 -3.735 1.00 97.44 221 GLU A CA 1
ATOM 1717 C C . GLU A 1 221 ? -2.559 -7.837 -2.614 1.00 97.44 221 GLU A C 1
ATOM 1719 O O . GLU A 1 221 ? -3.753 -8.165 -2.613 1.00 97.44 221 GLU A O 1
ATOM 1724 N N . LEU A 1 222 ? -2.015 -7.072 -1.664 1.00 98.81 222 LEU A N 1
ATOM 1725 C CA . LEU A 1 222 ? -2.752 -6.453 -0.562 1.00 98.81 222 LEU A CA 1
ATOM 1726 C C . LEU A 1 222 ? -2.680 -4.927 -0.670 1.00 98.81 222 LEU A C 1
ATOM 1728 O O . LEU A 1 222 ? -1.590 -4.367 -0.720 1.00 98.81 222 LEU A O 1
ATOM 1732 N N . TRP A 1 223 ? -3.827 -4.254 -0.621 1.00 98.88 223 TRP A N 1
ATOM 1733 C CA . TRP A 1 223 ? -3.911 -2.804 -0.448 1.00 98.88 223 TRP A CA 1
ATOM 1734 C C . TRP A 1 223 ? -4.438 -2.475 0.941 1.00 98.88 223 TRP A C 1
ATOM 1736 O O . TRP A 1 223 ? -5.466 -3.004 1.377 1.00 98.88 223 TRP A O 1
ATOM 1746 N N . LEU A 1 224 ? -3.731 -1.588 1.626 1.00 98.88 224 LEU A N 1
ATOM 1747 C CA . LEU A 1 224 ? -4.107 -1.051 2.922 1.00 98.88 224 LEU A CA 1
ATOM 1748 C C . LEU A 1 224 ? -4.535 0.397 2.742 1.00 98.88 224 LEU A C 1
ATOM 1750 O O . LEU A 1 224 ? -3.801 1.184 2.158 1.00 98.88 224 LEU A O 1
ATOM 1754 N N . TRP A 1 225 ? -5.701 0.749 3.268 1.00 98.81 225 TRP A N 1
ATOM 1755 C CA . TRP A 1 225 ? -6.161 2.129 3.334 1.00 98.81 225 TRP A CA 1
ATOM 1756 C C . TRP A 1 225 ? -6.240 2.605 4.775 1.00 98.81 225 TRP A C 1
ATOM 1758 O O . TRP A 1 225 ? -6.678 1.874 5.668 1.00 98.81 225 TRP A O 1
ATOM 1768 N N . GLY A 1 226 ? -5.838 3.855 4.985 1.00 98.25 226 GLY A N 1
ATOM 1769 C CA . GLY A 1 226 ? -5.815 4.474 6.298 1.00 98.25 226 GLY A CA 1
ATOM 1770 C C . GLY A 1 226 ? -5.617 5.981 6.238 1.00 98.25 226 GLY A C 1
ATOM 1771 O O . GLY A 1 226 ? -5.536 6.590 5.171 1.00 98.25 226 GLY A O 1
ATOM 1772 N N . GLY A 1 227 ? -5.562 6.597 7.414 1.00 96.88 227 GLY A N 1
ATOM 1773 C CA . GLY A 1 227 ? -5.191 8.002 7.542 1.00 96.88 227 GLY A CA 1
ATOM 1774 C C . GLY A 1 227 ? -3.675 8.208 7.700 1.00 96.88 227 GLY A C 1
ATOM 1775 O O . GLY A 1 227 ? -2.920 7.239 7.837 1.00 96.88 227 GLY A O 1
ATOM 1776 N N . PRO A 1 228 ? -3.207 9.469 7.763 1.00 96.06 228 PRO A N 1
ATOM 1777 C CA . PRO A 1 228 ? -1.840 9.795 8.156 1.00 96.06 228 PRO A CA 1
ATOM 1778 C C . PRO A 1 228 ? -1.500 9.113 9.468 1.00 96.06 228 PRO A C 1
ATOM 1780 O O . PRO A 1 228 ? -2.364 8.927 10.327 1.00 96.06 228 PRO A O 1
ATOM 1783 N N . TRP A 1 229 ? -0.231 8.757 9.627 1.00 97.12 229 TRP A N 1
ATOM 1784 C CA . TRP A 1 229 ? 0.260 8.069 10.818 1.00 97.12 229 TRP A CA 1
ATOM 1785 C C . TRP A 1 229 ? -0.374 6.699 11.058 1.00 97.12 229 TRP A C 1
ATOM 1787 O O . TRP A 1 229 ? -0.137 6.138 12.117 1.00 97.12 229 TRP A O 1
ATOM 1797 N N . PHE A 1 230 ? -1.112 6.095 10.116 1.00 97.94 230 PHE A N 1
ATOM 1798 C CA . PHE A 1 230 ? -1.456 4.670 10.237 1.00 97.94 230 PHE A CA 1
ATOM 1799 C C . PHE A 1 230 ? -0.199 3.805 10.105 1.00 97.94 230 PHE A C 1
ATOM 1801 O O . PHE A 1 230 ? -0.097 2.806 10.804 1.00 97.94 230 PHE A O 1
ATOM 1808 N N . GLY A 1 231 ? 0.839 4.286 9.410 1.00 96.88 231 GLY A N 1
ATOM 1809 C CA . GLY A 1 231 ? 2.195 3.722 9.453 1.00 96.88 231 GLY A CA 1
ATOM 1810 C C . GLY A 1 231 ? 2.468 2.721 8.338 1.00 96.88 231 GLY A C 1
ATOM 1811 O O . GLY A 1 231 ? 3.033 1.659 8.590 1.00 96.88 231 GLY A O 1
ATOM 1812 N N . TYR A 1 232 ? 2.033 3.030 7.122 1.00 98.00 232 TYR A N 1
ATOM 1813 C CA . TYR A 1 232 ? 2.270 2.173 5.970 1.00 98.00 232 TYR A CA 1
ATOM 1814 C C . TYR A 1 232 ? 3.561 2.546 5.245 1.00 98.00 232 TYR A C 1
ATOM 1816 O O . TYR A 1 232 ? 4.029 3.680 5.310 1.00 98.00 232 TYR A O 1
ATOM 1824 N N . TYR A 1 233 ? 4.118 1.557 4.561 1.00 97.69 233 TYR A N 1
ATOM 1825 C CA . TYR A 1 233 ? 5.061 1.755 3.480 1.00 97.69 233 TYR A CA 1
ATOM 1826 C C . TYR A 1 233 ? 4.237 1.988 2.220 1.00 97.69 233 TYR A C 1
ATOM 1828 O O . TYR A 1 233 ? 3.211 1.334 2.042 1.00 97.69 233 TYR A O 1
ATOM 1836 N N . GLU A 1 234 ? 4.722 2.872 1.357 1.00 93.69 234 GLU A N 1
ATOM 1837 C CA . GLU A 1 234 ? 4.182 3.110 0.013 1.00 93.69 234 GLU A CA 1
ATOM 1838 C C . GLU A 1 234 ? 4.118 1.791 -0.764 1.00 93.69 234 GLU A C 1
ATOM 1840 O O . GLU A 1 234 ? 3.061 1.362 -1.219 1.00 93.69 234 GLU A O 1
ATOM 1845 N N . ALA A 1 235 ? 5.237 1.060 -0.768 1.00 94.81 235 ALA A N 1
ATOM 1846 C CA . ALA A 1 235 ? 5.318 -0.290 -1.292 1.00 94.81 235 ALA A CA 1
ATOM 1847 C C . ALA A 1 235 ? 6.208 -1.180 -0.415 1.00 94.81 235 ALA A C 1
ATOM 1849 O O . ALA A 1 235 ? 7.284 -0.796 0.055 1.00 94.81 235 ALA A O 1
ATOM 1850 N N . ALA A 1 236 ? 5.762 -2.413 -0.204 1.00 96.75 236 ALA A N 1
ATOM 1851 C CA . ALA A 1 236 ? 6.508 -3.459 0.478 1.00 96.75 236 ALA A CA 1
ATOM 1852 C C . ALA A 1 236 ? 6.291 -4.806 -0.204 1.00 96.75 236 ALA A C 1
ATOM 1854 O O . ALA A 1 236 ? 5.280 -5.033 -0.865 1.00 96.75 236 ALA A O 1
ATOM 1855 N N . MET A 1 237 ? 7.231 -5.728 -0.013 1.00 96.19 237 MET A N 1
ATOM 1856 C CA . MET A 1 237 ? 7.109 -7.092 -0.514 1.00 96.19 237 MET A CA 1
ATOM 1857 C C . MET A 1 237 ? 7.212 -8.084 0.635 1.00 96.19 237 MET A C 1
ATOM 1859 O O . MET A 1 237 ? 8.081 -7.967 1.500 1.00 96.19 237 MET A O 1
ATOM 1863 N N . VAL A 1 238 ? 6.347 -9.091 0.611 1.00 97.62 238 VAL A N 1
ATOM 1864 C CA . VAL A 1 238 ? 6.353 -10.221 1.542 1.00 97.62 238 VAL A CA 1
ATOM 1865 C C . VAL A 1 238 ? 6.546 -11.521 0.771 1.00 97.62 238 VAL A C 1
ATOM 1867 O O . VAL A 1 238 ? 6.182 -11.594 -0.401 1.00 97.62 238 VAL A O 1
ATOM 1870 N N . GLY A 1 239 ? 7.113 -12.544 1.411 1.00 94.38 239 GLY A N 1
ATOM 1871 C CA . GLY A 1 239 ? 7.235 -13.897 0.865 1.00 94.38 239 GLY A CA 1
ATOM 1872 C C . GLY A 1 239 ? 8.663 -14.451 0.877 1.00 94.38 239 GLY A C 1
ATOM 1873 O O . GLY A 1 239 ? 9.601 -13.781 1.313 1.00 94.38 239 GLY A O 1
ATOM 1874 N N . PRO A 1 240 ? 8.858 -15.696 0.404 1.00 91.38 240 PRO A N 1
ATOM 1875 C CA . PRO A 1 240 ? 10.104 -16.443 0.585 1.00 91.38 240 PRO A CA 1
ATOM 1876 C C . PRO A 1 240 ? 11.313 -15.851 -0.145 1.00 91.38 240 PRO A C 1
ATOM 1878 O O . PRO A 1 240 ? 12.447 -16.163 0.208 1.00 91.38 240 PRO A O 1
ATOM 1881 N N . THR A 1 241 ? 11.093 -15.048 -1.189 1.00 91.62 241 THR A N 1
ATOM 1882 C CA . THR A 1 241 ? 12.175 -14.388 -1.937 1.00 91.62 241 THR A CA 1
ATOM 1883 C C . THR A 1 241 ? 11.866 -12.909 -2.161 1.00 91.62 241 THR A C 1
ATOM 1885 O O . THR A 1 241 ? 12.153 -12.375 -3.235 1.00 91.62 241 THR A O 1
ATOM 1888 N N . ALA A 1 242 ? 11.209 -12.282 -1.183 1.00 90.19 242 ALA A N 1
ATOM 1889 C CA . ALA A 1 242 ? 10.908 -10.861 -1.211 1.00 90.19 242 ALA A CA 1
ATOM 1890 C C . ALA A 1 242 ? 12.195 -10.018 -1.261 1.00 90.19 242 ALA A C 1
ATOM 1892 O O . ALA A 1 242 ? 13.224 -10.387 -0.690 1.00 90.19 242 ALA A O 1
ATOM 1893 N N . PHE A 1 243 ? 12.131 -8.891 -1.963 1.00 88.88 243 PHE A N 1
ATOM 1894 C CA . PHE A 1 243 ? 13.237 -7.953 -2.158 1.00 88.88 243 PHE A CA 1
ATOM 1895 C C . PHE A 1 243 ? 12.754 -6.515 -1.931 1.00 88.88 243 PHE A C 1
ATOM 1897 O O . PHE A 1 243 ? 11.567 -6.282 -1.718 1.00 88.88 243 PHE A O 1
ATOM 1904 N N . HIS A 1 244 ? 13.684 -5.559 -1.917 1.00 90.69 244 HIS A N 1
ATOM 1905 C CA . HIS A 1 244 ? 13.367 -4.163 -1.626 1.00 90.69 244 HIS A CA 1
ATOM 1906 C C . HIS A 1 244 ? 12.506 -3.538 -2.732 1.00 90.69 244 HIS A C 1
ATOM 1908 O O . HIS A 1 244 ? 12.953 -3.402 -3.871 1.00 90.69 244 HIS A O 1
ATOM 1914 N N . THR A 1 245 ? 11.305 -3.094 -2.369 1.00 87.00 245 THR A N 1
ATOM 1915 C CA . THR A 1 245 ? 10.341 -2.403 -3.242 1.00 87.00 245 THR A CA 1
ATOM 1916 C C . THR A 1 245 ? 9.960 -1.059 -2.634 1.00 87.00 245 THR A C 1
ATOM 1918 O O . THR A 1 245 ? 8.790 -0.827 -2.392 1.00 87.00 245 THR A O 1
ATOM 1921 N N . ASN A 1 246 ? 10.959 -0.227 -2.316 1.00 90.38 246 ASN A N 1
ATOM 1922 C CA . ASN A 1 246 ? 10.857 1.024 -1.532 1.00 90.38 246 ASN A CA 1
ATOM 1923 C C . ASN A 1 246 ? 10.737 0.857 -0.006 1.00 90.38 246 ASN A C 1
ATOM 1925 O O . ASN A 1 246 ? 10.737 1.815 0.759 1.00 90.38 246 ASN A O 1
ATOM 1929 N N . SER A 1 247 ? 10.775 -0.382 0.464 1.00 92.94 247 SER A N 1
ATOM 1930 C CA . SER A 1 247 ? 10.971 -0.705 1.872 1.00 92.94 247 SER A CA 1
ATOM 1931 C C . SER A 1 247 ? 11.791 -1.979 2.019 1.00 92.94 247 SER A C 1
ATOM 1933 O O . SER A 1 247 ? 12.034 -2.711 1.051 1.00 92.94 247 SER A O 1
ATOM 1935 N N . ALA A 1 248 ? 12.257 -2.242 3.239 1.00 93.00 248 ALA A N 1
ATOM 1936 C CA . ALA A 1 248 ? 12.838 -3.538 3.552 1.00 93.00 248 ALA A CA 1
ATOM 1937 C C . ALA A 1 248 ? 11.779 -4.646 3.357 1.00 93.00 248 ALA A C 1
ATOM 1939 O O . ALA A 1 248 ? 10.616 -4.435 3.705 1.00 93.00 248 ALA A O 1
ATOM 1940 N N . PRO A 1 249 ? 12.157 -5.831 2.842 1.00 94.12 249 PRO A N 1
ATOM 1941 C CA . PRO A 1 249 ? 11.233 -6.955 2.731 1.00 94.12 249 PRO A CA 1
ATOM 1942 C C . PRO A 1 249 ? 10.590 -7.303 4.075 1.00 94.12 249 PRO A C 1
ATOM 1944 O O . PRO A 1 249 ? 11.278 -7.375 5.097 1.00 94.12 249 PRO A O 1
ATOM 1947 N N . ILE A 1 250 ? 9.293 -7.603 4.066 1.00 97.38 250 ILE A N 1
ATOM 1948 C CA . ILE A 1 250 ? 8.606 -8.140 5.240 1.00 97.38 250 ILE A CA 1
ATOM 1949 C C . ILE A 1 250 ? 9.038 -9.599 5.411 1.00 97.38 250 ILE A C 1
ATOM 1951 O O . ILE A 1 250 ? 8.751 -10.457 4.573 1.00 97.38 250 ILE A O 1
ATOM 1955 N N . THR A 1 251 ? 9.756 -9.880 6.498 1.00 95.88 251 THR A N 1
ATOM 1956 C CA . THR A 1 251 ? 10.304 -11.209 6.811 1.00 95.88 251 THR A CA 1
ATOM 1957 C C . THR A 1 251 ? 9.558 -11.851 7.979 1.00 95.88 251 THR A C 1
ATOM 1959 O O . THR A 1 251 ? 8.923 -11.159 8.765 1.00 95.88 251 THR A O 1
ATOM 1962 N N . GLY A 1 252 ? 9.607 -13.184 8.092 1.00 96.19 252 GLY A N 1
ATOM 1963 C CA . GLY A 1 252 ? 8.930 -13.926 9.169 1.00 96.19 252 GLY A CA 1
ATOM 1964 C C . GLY A 1 252 ? 7.462 -14.284 8.899 1.00 96.19 252 GLY A C 1
ATOM 1965 O O . GLY A 1 252 ? 6.819 -14.885 9.752 1.00 96.19 252 GLY A O 1
ATOM 1966 N N . SER A 1 253 ? 6.936 -13.967 7.714 1.00 97.44 253 SER A N 1
ATOM 1967 C CA . SER A 1 253 ? 5.570 -14.325 7.310 1.00 97.44 253 SER A CA 1
ATOM 1968 C C . SER A 1 253 ? 5.410 -15.815 6.981 1.00 97.44 253 SER A C 1
ATOM 1970 O O . SER A 1 253 ? 6.361 -16.458 6.535 1.00 97.44 253 SER A O 1
ATOM 1972 N N . THR A 1 254 ? 4.177 -16.322 7.032 1.00 98.19 254 THR A N 1
ATOM 1973 C CA . THR A 1 254 ? 3.794 -17.672 6.566 1.00 98.19 254 THR A CA 1
ATOM 1974 C C . THR A 1 254 ? 3.510 -17.751 5.055 1.00 98.19 254 THR A C 1
ATOM 1976 O O . THR A 1 254 ? 3.110 -18.795 4.533 1.00 98.19 254 THR A O 1
ATOM 1979 N N . CYS A 1 255 ? 3.709 -16.652 4.323 1.00 96.00 255 CYS A N 1
ATOM 1980 C CA . CYS A 1 255 ? 3.517 -16.580 2.881 1.00 96.00 255 CYS A CA 1
ATOM 1981 C C . CYS A 1 255 ? 4.520 -17.496 2.153 1.00 96.00 255 CYS A C 1
ATOM 1983 O O . CYS A 1 255 ? 5.733 -17.376 2.298 1.00 96.00 255 CYS A O 1
ATOM 1985 N N . THR A 1 256 ? 4.003 -18.395 1.320 1.00 96.25 256 THR A N 1
ATOM 1986 C CA . THR A 1 256 ? 4.759 -19.336 0.469 1.00 96.25 256 THR A CA 1
ATOM 1987 C C . THR A 1 256 ? 4.983 -18.806 -0.948 1.00 96.25 256 THR A C 1
ATOM 1989 O O . THR A 1 256 ? 5.766 -19.372 -1.714 1.00 96.25 256 THR A O 1
ATOM 1992 N N . LYS A 1 257 ? 4.318 -17.702 -1.295 1.00 93.62 257 LYS A N 1
ATOM 1993 C CA . LYS A 1 257 ? 4.491 -16.946 -2.538 1.00 93.62 257 LYS A CA 1
ATOM 1994 C C . LYS A 1 257 ? 4.776 -15.493 -2.195 1.00 93.62 257 LYS A C 1
ATOM 1996 O O . LYS A 1 257 ? 4.390 -15.032 -1.123 1.00 93.62 257 LYS A O 1
ATOM 2001 N N . ASN A 1 258 ? 5.447 -14.792 -3.105 1.00 94.19 258 ASN A N 1
ATOM 2002 C CA . ASN A 1 258 ? 5.655 -13.369 -2.912 1.00 94.19 258 ASN A CA 1
ATOM 2003 C C . ASN A 1 258 ? 4.403 -12.582 -3.292 1.00 94.19 258 ASN A C 1
ATOM 2005 O O . ASN A 1 258 ? 3.752 -12.920 -4.281 1.00 94.19 258 ASN A O 1
ATOM 2009 N N . ALA A 1 259 ? 4.136 -11.515 -2.553 1.00 94.25 259 ALA A N 1
ATOM 2010 C CA . ALA A 1 259 ? 3.093 -10.544 -2.849 1.00 94.25 259 ALA A CA 1
ATOM 2011 C C . ALA A 1 259 ? 3.598 -9.134 -2.538 1.00 94.25 259 ALA A C 1
ATOM 2013 O O . ALA A 1 259 ? 4.459 -8.957 -1.669 1.00 94.25 259 ALA A O 1
ATOM 2014 N N . ILE A 1 260 ? 3.060 -8.153 -3.257 1.00 96.44 260 ILE A N 1
ATOM 2015 C CA . ILE A 1 260 ? 3.247 -6.739 -2.939 1.00 96.44 260 ILE A CA 1
ATOM 2016 C C . ILE A 1 260 ? 2.163 -6.313 -1.943 1.00 96.44 260 ILE A C 1
ATOM 2018 O O . ILE A 1 260 ? 1.047 -6.842 -1.940 1.00 96.44 260 ILE A O 1
ATOM 2022 N N . ILE A 1 261 ? 2.525 -5.388 -1.066 1.00 98.50 261 ILE A N 1
ATOM 2023 C CA . ILE A 1 261 ? 1.630 -4.697 -0.151 1.00 98.50 261 ILE A CA 1
ATOM 2024 C C . ILE A 1 261 ? 1.770 -3.205 -0.447 1.00 98.50 261 ILE A C 1
ATOM 2026 O O . ILE A 1 261 ? 2.883 -2.686 -0.365 1.00 98.50 261 ILE A O 1
ATOM 2030 N N . MET A 1 262 ? 0.662 -2.548 -0.787 1.00 98.31 262 MET A N 1
ATOM 2031 C CA . MET A 1 262 ? 0.603 -1.103 -1.030 1.00 98.31 262 MET A CA 1
ATOM 2032 C C . MET A 1 262 ? -0.136 -0.398 0.104 1.00 98.31 262 MET A C 1
ATOM 2034 O O . MET A 1 262 ? -1.152 -0.905 0.595 1.00 98.31 262 MET A O 1
ATOM 2038 N N . GLY A 1 263 ? 0.378 0.757 0.519 1.00 98.25 263 GLY A N 1
ATOM 2039 C CA . GLY A 1 263 ? -0.133 1.525 1.648 1.00 98.25 263 GLY A CA 1
ATOM 2040 C C . GLY A 1 263 ? -0.670 2.888 1.244 1.00 98.25 263 GLY A C 1
ATOM 2041 O O . GLY A 1 263 ? 0.084 3.848 1.163 1.00 98.25 263 GLY A O 1
ATOM 2042 N N . PHE A 1 264 ? -1.986 3.007 1.105 1.00 98.50 264 PHE A N 1
ATOM 2043 C CA . PHE A 1 264 ? -2.636 4.223 0.634 1.00 98.50 264 PHE A CA 1
ATOM 2044 C C . PHE A 1 264 ? -3.208 5.084 1.768 1.00 98.50 264 PHE A C 1
ATOM 2046 O O . PHE A 1 264 ? -3.661 4.589 2.808 1.00 98.50 264 PHE A O 1
ATOM 2053 N N . SER A 1 265 ? -3.226 6.401 1.542 1.00 97.62 265 SER A N 1
ATOM 2054 C CA . SER A 1 265 ? -3.735 7.398 2.489 1.00 97.62 265 SER A CA 1
ATOM 2055 C C . SER A 1 265 ? -4.932 8.162 1.932 1.00 97.62 265 SER A C 1
ATOM 2057 O O . SER A 1 265 ? -4.868 8.695 0.826 1.00 97.62 265 SER A O 1
ATOM 2059 N N . TYR A 1 266 ? -5.997 8.315 2.726 1.00 96.88 266 TYR A N 1
ATOM 2060 C CA . TYR A 1 266 ? -7.179 9.101 2.331 1.00 96.88 266 TYR A CA 1
ATOM 2061 C C . TYR A 1 266 ? -6.887 10.596 2.101 1.00 96.88 266 TYR A C 1
ATOM 2063 O O . TYR A 1 266 ? -7.704 11.311 1.520 1.00 96.88 266 TYR A O 1
ATOM 2071 N N . GLU A 1 267 ? -5.748 11.097 2.587 1.00 95.06 267 GLU A N 1
ATOM 2072 C CA . GLU A 1 267 ? -5.316 12.488 2.392 1.00 95.06 267 GLU A CA 1
ATOM 2073 C C . GLU A 1 267 ? -4.725 12.759 1.012 1.00 95.06 267 GLU A C 1
ATOM 2075 O O . GLU A 1 267 ? -4.406 13.905 0.692 1.00 95.06 267 GLU A O 1
ATOM 2080 N N . ARG A 1 268 ? -4.489 11.701 0.243 1.00 93.31 268 ARG A N 1
ATOM 2081 C CA . ARG A 1 268 ? -3.781 11.734 -1.025 1.00 93.31 268 ARG A CA 1
ATOM 2082 C C . ARG A 1 268 ? -4.725 11.345 -2.153 1.00 93.31 268 ARG A C 1
ATOM 2084 O O . ARG A 1 268 ? -5.782 10.760 -1.927 1.00 93.31 268 ARG A O 1
ATOM 2091 N N . ASP A 1 269 ? -4.373 11.752 -3.362 1.00 91.06 269 ASP A N 1
ATOM 2092 C CA . ASP A 1 269 ? -5.111 11.393 -4.566 1.00 91.06 269 ASP A CA 1
ATOM 2093 C C . ASP A 1 269 ? -4.454 10.199 -5.279 1.00 91.06 269 ASP A C 1
ATOM 2095 O O . ASP A 1 269 ? -3.504 9.589 -4.785 1.00 91.06 269 ASP A O 1
ATOM 2099 N N . VAL A 1 270 ? -4.984 9.852 -6.453 1.00 89.56 270 VAL A N 1
ATOM 2100 C CA . VAL A 1 270 ? -4.501 8.717 -7.244 1.00 89.56 270 VAL A CA 1
ATOM 2101 C C . VAL A 1 270 ? -3.038 8.855 -7.677 1.00 89.56 270 VAL A C 1
ATOM 2103 O O . VAL A 1 270 ? -2.397 7.843 -7.949 1.00 89.56 270 VAL A O 1
ATOM 2106 N N . SER A 1 271 ? -2.492 10.075 -7.755 1.00 82.62 271 SER A N 1
ATOM 2107 C CA . SER A 1 271 ? -1.120 10.277 -8.227 1.00 82.62 271 SER A CA 1
ATOM 2108 C C . SER A 1 271 ? -0.107 9.651 -7.272 1.00 82.62 271 SER A C 1
ATOM 2110 O O . SER A 1 271 ? 0.795 8.962 -7.737 1.00 82.62 271 SER A O 1
ATOM 2112 N N . LEU A 1 272 ? -0.342 9.748 -5.960 1.00 87.62 272 LEU A N 1
ATOM 2113 C CA . LEU A 1 272 ? 0.494 9.085 -4.959 1.00 87.62 272 LEU A CA 1
ATOM 2114 C C . LEU A 1 272 ? 0.319 7.555 -4.983 1.00 87.62 272 LEU A C 1
ATOM 2116 O O . LEU A 1 272 ? 1.281 6.824 -4.810 1.00 87.62 272 LEU A O 1
ATOM 2120 N N . MET A 1 273 ? -0.872 7.032 -5.305 1.00 92.25 273 MET A N 1
ATOM 2121 C CA . MET A 1 273 ? -1.035 5.579 -5.506 1.00 92.25 273 MET A CA 1
ATOM 2122 C C . MET A 1 273 ? -0.226 5.067 -6.713 1.00 92.25 273 MET A C 1
ATOM 2124 O O . MET A 1 273 ? 0.263 3.935 -6.728 1.00 92.25 273 MET A O 1
ATOM 2128 N N . LEU A 1 274 ? -0.127 5.878 -7.772 1.00 86.81 274 LEU A N 1
ATOM 2129 C CA . LEU A 1 274 ? 0.690 5.574 -8.950 1.00 86.81 274 LEU A CA 1
ATOM 2130 C C . LEU A 1 274 ? 2.187 5.697 -8.648 1.00 86.81 274 LEU A C 1
ATOM 2132 O O . LEU A 1 274 ? 2.974 4.937 -9.212 1.00 86.81 274 LEU A O 1
ATOM 2136 N N . GLU A 1 275 ? 2.567 6.597 -7.748 1.00 83.31 275 GLU A N 1
ATOM 2137 C CA . GLU A 1 275 ? 3.930 6.706 -7.233 1.00 83.31 275 GLU A CA 1
ATOM 2138 C C . GLU A 1 275 ? 4.344 5.450 -6.450 1.00 83.31 275 GLU A C 1
ATOM 2140 O O . GLU A 1 275 ? 5.364 4.845 -6.786 1.00 83.31 275 GLU A O 1
ATOM 2145 N N . ASP A 1 276 ? 3.501 4.960 -5.532 1.00 90.25 276 ASP A N 1
ATOM 2146 C CA . ASP A 1 276 ? 3.705 3.690 -4.811 1.00 90.25 276 ASP A CA 1
ATOM 2147 C C . ASP A 1 276 ? 3.965 2.521 -5.780 1.00 90.25 276 ASP A C 1
ATOM 2149 O O . ASP A 1 276 ? 4.876 1.702 -5.607 1.00 90.25 276 ASP A O 1
ATOM 2153 N N . LEU A 1 277 ? 3.184 2.460 -6.867 1.00 90.62 277 LEU A N 1
ATOM 2154 C CA . LEU A 1 277 ? 3.385 1.478 -7.931 1.00 90.62 277 LEU A CA 1
ATOM 2155 C C . LEU A 1 277 ? 4.732 1.651 -8.626 1.00 90.62 277 LEU A C 1
ATOM 2157 O O . LEU A 1 277 ? 5.434 0.668 -8.877 1.00 90.62 277 LEU A O 1
ATOM 2161 N N . GLY A 1 278 ? 5.086 2.888 -8.954 1.00 84.56 278 GLY A N 1
ATOM 2162 C CA . GLY A 1 278 ? 6.365 3.234 -9.546 1.00 84.56 278 GLY A CA 1
ATOM 2163 C C . GLY A 1 278 ? 7.540 2.752 -8.703 1.00 84.56 278 GLY A C 1
ATOM 2164 O O . GLY A 1 278 ? 8.435 2.082 -9.216 1.00 84.56 278 GLY A O 1
ATOM 2165 N N . HIS A 1 279 ? 7.477 2.974 -7.397 1.00 87.06 279 HIS A N 1
ATOM 2166 C CA . 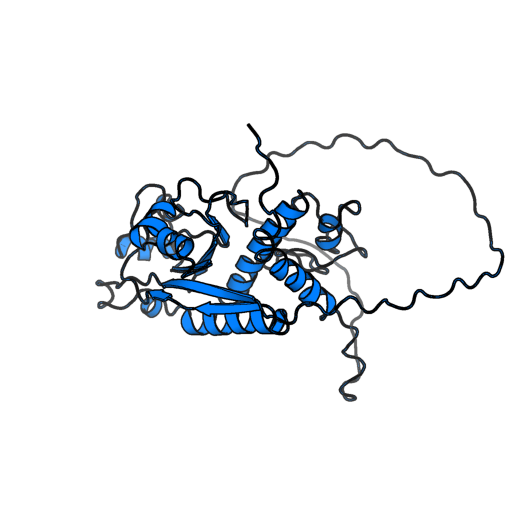HIS A 1 279 ? 8.439 2.482 -6.422 1.00 87.06 279 HIS A CA 1
ATOM 2167 C C . HIS A 1 279 ? 8.557 0.953 -6.384 1.00 87.06 279 HIS A C 1
ATOM 2169 O O . HIS A 1 279 ? 9.669 0.404 -6.367 1.00 87.06 279 HIS A O 1
ATOM 2175 N N . ALA A 1 280 ? 7.436 0.230 -6.446 1.00 87.88 280 ALA A N 1
ATOM 2176 C CA . ALA A 1 280 ? 7.474 -1.226 -6.563 1.00 87.88 280 ALA A CA 1
ATOM 2177 C C . ALA A 1 280 ? 8.158 -1.687 -7.863 1.00 87.88 280 ALA A C 1
ATOM 2179 O O . ALA A 1 280 ? 8.938 -2.647 -7.853 1.00 87.88 280 ALA A O 1
ATOM 2180 N N . ILE A 1 281 ? 7.922 -0.980 -8.972 1.00 84.44 281 ILE A N 1
ATOM 2181 C CA . ILE A 1 281 ? 8.555 -1.260 -10.266 1.00 84.44 281 ILE A CA 1
ATOM 2182 C C . ILE A 1 281 ? 10.055 -0.969 -10.225 1.00 84.44 281 ILE A C 1
ATOM 2184 O O . ILE A 1 281 ? 10.846 -1.784 -10.699 1.00 84.44 281 ILE A O 1
ATOM 2188 N N . GLU A 1 282 ? 10.468 0.150 -9.638 1.00 82.62 282 GLU A N 1
ATOM 2189 C CA . GLU A 1 282 ? 11.879 0.496 -9.465 1.00 82.62 282 GLU A CA 1
ATOM 2190 C C . GLU A 1 282 ? 12.612 -0.563 -8.651 1.00 82.62 282 GLU A C 1
ATOM 2192 O O . GLU A 1 282 ? 13.689 -1.003 -9.054 1.00 82.62 282 GLU A O 1
ATOM 2197 N N . GLY A 1 283 ? 12.020 -1.032 -7.550 1.00 84.25 283 GLY A N 1
ATOM 2198 C CA . GLY A 1 283 ? 12.572 -2.130 -6.758 1.00 84.25 283 GLY A CA 1
ATOM 2199 C C . GLY A 1 283 ? 12.718 -3.419 -7.566 1.00 84.25 283 GLY A C 1
ATOM 2200 O O . GLY A 1 283 ? 13.764 -4.069 -7.538 1.00 84.25 283 GLY A O 1
ATOM 2201 N N . ALA A 1 284 ? 11.703 -3.760 -8.361 1.00 83.56 284 ALA A N 1
ATOM 2202 C CA . ALA A 1 284 ? 11.722 -4.915 -9.254 1.00 83.56 284 ALA A CA 1
ATOM 2203 C C . ALA A 1 284 ? 12.810 -4.832 -10.335 1.00 83.56 284 ALA A C 1
ATOM 2205 O O . ALA A 1 284 ? 13.534 -5.806 -10.569 1.00 83.56 284 ALA A O 1
ATOM 2206 N N . LEU A 1 285 ? 12.940 -3.680 -10.993 1.00 80.19 285 LEU A N 1
ATOM 2207 C CA . LEU A 1 285 ? 13.974 -3.441 -11.996 1.00 80.19 285 LEU A CA 1
ATOM 2208 C C . LEU A 1 285 ? 15.358 -3.454 -11.347 1.00 80.19 285 LEU A C 1
ATOM 2210 O O . LEU A 1 285 ? 16.273 -4.082 -11.880 1.00 80.19 285 LEU A O 1
ATOM 2214 N N . SER A 1 286 ? 15.480 -2.886 -10.149 1.00 82.31 286 SER A N 1
ATOM 2215 C CA . SER A 1 286 ? 16.723 -2.894 -9.382 1.00 82.31 286 SER A CA 1
ATOM 2216 C C . SER A 1 286 ? 17.156 -4.305 -9.004 1.00 82.31 286 SER A C 1
ATOM 2218 O O . SER A 1 286 ? 18.315 -4.672 -9.183 1.00 82.31 286 SER A O 1
ATOM 2220 N N . GLN A 1 287 ? 16.218 -5.149 -8.571 1.00 83.69 287 GLN A N 1
ATOM 2221 C CA . GLN A 1 287 ? 16.477 -6.562 -8.302 1.00 83.69 287 GLN A CA 1
ATOM 2222 C C . GLN A 1 287 ? 16.862 -7.327 -9.577 1.00 83.69 287 GLN A C 1
ATOM 2224 O O . GLN A 1 287 ? 17.716 -8.215 -9.540 1.00 83.69 287 GLN A O 1
ATOM 2229 N N . LYS A 1 288 ? 16.235 -7.008 -10.716 1.00 79.62 288 LYS A N 1
ATOM 2230 C CA . LYS A 1 288 ? 16.486 -7.684 -11.995 1.00 79.62 288 LYS A CA 1
ATOM 2231 C C . LYS A 1 288 ? 17.850 -7.333 -12.587 1.00 79.62 288 LYS A C 1
ATOM 2233 O O . LYS A 1 288 ? 18.517 -8.222 -13.119 1.00 79.62 288 LYS A O 1
ATOM 2238 N N . PHE A 1 289 ? 18.230 -6.061 -12.533 1.00 80.00 289 PHE A N 1
ATOM 2239 C CA . PHE A 1 289 ? 19.494 -5.557 -13.070 1.00 80.00 289 PHE A CA 1
ATOM 2240 C C . PHE A 1 289 ? 20.625 -5.543 -12.039 1.00 80.00 289 PHE A C 1
ATOM 2242 O O . PHE A 1 289 ? 21.774 -5.346 -12.423 1.00 80.00 289 PHE A O 1
ATOM 2249 N N . ILE A 1 290 ? 20.316 -5.837 -10.771 1.00 82.00 290 ILE A N 1
ATOM 2250 C CA . ILE A 1 290 ? 21.258 -5.824 -9.644 1.00 82.00 290 ILE A CA 1
ATOM 2251 C C . ILE A 1 290 ? 21.913 -4.437 -9.528 1.00 82.00 290 ILE A C 1
ATOM 2253 O O . ILE A 1 290 ? 23.132 -4.291 -9.472 1.00 82.00 290 ILE A O 1
ATOM 2257 N N . GLU A 1 291 ? 21.082 -3.398 -9.549 1.00 79.06 291 GLU A N 1
ATOM 2258 C CA . GLU A 1 291 ? 21.510 -1.999 -9.576 1.00 79.06 291 GLU A CA 1
ATOM 2259 C C . GLU A 1 291 ? 20.438 -1.104 -8.956 1.00 79.06 291 GLU A C 1
ATOM 2261 O O . GLU A 1 291 ? 19.266 -1.263 -9.259 1.00 79.06 291 GLU A O 1
ATOM 2266 N N . ASP A 1 292 ? 20.825 -0.131 -8.134 1.00 76.12 292 ASP A N 1
ATOM 2267 C CA . ASP A 1 292 ? 19.895 0.838 -7.542 1.00 76.12 292 ASP A CA 1
ATOM 2268 C C . ASP A 1 292 ? 19.990 2.184 -8.286 1.00 76.12 292 ASP A C 1
ATOM 2270 O O . ASP A 1 292 ? 21.086 2.762 -8.348 1.00 76.12 292 ASP A O 1
ATOM 2274 N N . PRO A 1 293 ? 18.887 2.709 -8.854 1.00 68.06 293 PRO A N 1
ATOM 2275 C CA . PRO A 1 293 ? 18.920 3.916 -9.671 1.00 68.06 293 PRO A CA 1
ATOM 2276 C C . PRO A 1 293 ? 19.183 5.158 -8.818 1.00 68.06 293 PRO A C 1
ATOM 2278 O O . PRO A 1 293 ? 19.769 6.111 -9.323 1.00 68.06 293 PRO A O 1
ATOM 2281 N N . ARG A 1 294 ? 18.865 5.135 -7.514 1.00 70.31 294 ARG A N 1
ATOM 2282 C CA . ARG A 1 294 ? 19.135 6.249 -6.588 1.00 70.31 294 ARG A CA 1
ATOM 2283 C C . ARG A 1 294 ? 20.618 6.605 -6.547 1.00 70.31 294 ARG A C 1
ATOM 2285 O O . ARG A 1 294 ? 20.976 7.750 -6.292 1.00 70.31 294 ARG A O 1
ATOM 2292 N N . PHE A 1 295 ? 21.474 5.620 -6.818 1.00 74.19 295 PHE A N 1
ATOM 2293 C CA . PHE A 1 295 ? 22.927 5.769 -6.798 1.00 74.19 295 PHE A CA 1
ATOM 2294 C C . PHE A 1 295 ? 23.580 5.631 -8.176 1.00 74.19 295 PHE A C 1
ATOM 2296 O O . PHE A 1 295 ? 24.738 6.011 -8.328 1.00 74.19 295 PHE A O 1
ATOM 2303 N N . ASN A 1 296 ? 22.866 5.097 -9.173 1.00 78.62 296 ASN A N 1
ATOM 2304 C CA . ASN A 1 296 ? 23.437 4.777 -10.484 1.00 78.62 296 ASN A CA 1
ATOM 2305 C C . ASN A 1 296 ? 22.671 5.373 -11.674 1.00 78.62 296 ASN A C 1
ATOM 2307 O O . ASN A 1 296 ? 22.999 5.069 -12.821 1.00 78.62 296 ASN A O 1
ATOM 2311 N N . ALA A 1 297 ? 21.672 6.231 -11.455 1.00 80.69 297 ALA A N 1
ATOM 2312 C CA . ALA A 1 297 ? 21.058 6.979 -12.546 1.00 80.69 297 ALA A CA 1
ATOM 2313 C C . ALA A 1 297 ? 22.133 7.792 -13.298 1.00 80.69 297 ALA A C 1
ATOM 2315 O O . ALA A 1 297 ? 22.986 8.445 -12.695 1.00 80.69 297 ALA A O 1
ATOM 2316 N N . GLY A 1 298 ? 22.135 7.707 -14.630 1.00 80.75 298 GLY A N 1
ATOM 2317 C CA . GLY A 1 298 ? 23.210 8.254 -15.464 1.00 80.75 298 GLY A CA 1
ATOM 2318 C C . GLY A 1 298 ? 24.443 7.348 -15.599 1.00 80.75 298 GLY A C 1
ATOM 2319 O O . GLY A 1 298 ? 25.412 7.735 -16.252 1.00 80.75 298 GLY A O 1
ATOM 2320 N N . ASN A 1 299 ? 24.436 6.127 -15.053 1.00 85.75 299 ASN A N 1
ATOM 2321 C CA . ASN A 1 299 ? 25.430 5.112 -15.391 1.00 85.75 299 ASN A CA 1
ATOM 2322 C C . ASN A 1 299 ? 25.145 4.538 -16.789 1.00 85.75 299 ASN A C 1
ATOM 2324 O O . ASN A 1 299 ? 24.376 3.597 -16.969 1.00 85.75 299 ASN A O 1
ATOM 2328 N N . TYR A 1 300 ? 25.804 5.089 -17.809 1.00 82.56 300 TYR A N 1
ATOM 2329 C CA . TYR A 1 300 ? 25.626 4.661 -19.202 1.00 82.56 300 TYR A CA 1
ATOM 2330 C C . TYR A 1 300 ? 26.275 3.305 -19.544 1.00 82.56 300 TYR A C 1
ATOM 2332 O O . TYR A 1 300 ? 26.334 2.939 -20.721 1.00 82.56 300 TYR A O 1
ATOM 2340 N N . TYR A 1 301 ? 26.748 2.534 -18.565 1.00 85.31 301 TYR A N 1
ATOM 2341 C CA . TYR A 1 301 ? 27.186 1.151 -18.786 1.00 85.31 301 TYR A CA 1
ATOM 2342 C C . TYR A 1 301 ? 26.083 0.128 -18.514 1.00 85.31 301 TYR A C 1
ATOM 2344 O O . TYR A 1 301 ? 26.170 -0.999 -18.999 1.00 85.31 301 TYR A O 1
ATOM 2352 N N . THR A 1 302 ? 25.020 0.522 -17.817 1.00 81.50 302 THR A N 1
ATOM 2353 C CA . THR A 1 302 ? 23.911 -0.353 -17.440 1.00 81.50 302 THR A CA 1
ATOM 2354 C C . THR A 1 302 ? 22.615 0.092 -18.112 1.00 81.50 302 THR A C 1
ATOM 2356 O O . THR A 1 302 ? 22.417 1.264 -18.432 1.00 81.50 302 THR A O 1
ATOM 2359 N N . SER A 1 303 ? 21.713 -0.852 -18.389 1.00 83.75 303 SER A N 1
ATOM 2360 C CA . SER A 1 303 ? 20.417 -0.516 -18.996 1.00 83.75 303 SER A CA 1
ATOM 2361 C C . SER A 1 303 ? 19.547 0.301 -18.043 1.00 83.75 303 SER A C 1
ATOM 2363 O O . SER A 1 303 ? 18.841 1.203 -18.486 1.00 83.75 303 SER A O 1
ATOM 2365 N N . TRP A 1 304 ? 19.622 0.008 -16.744 1.00 82.06 304 TRP A N 1
ATOM 2366 C CA . TRP A 1 304 ? 18.810 0.671 -15.735 1.00 82.06 304 TRP A CA 1
ATOM 2367 C C . TRP A 1 304 ? 19.333 2.069 -15.398 1.00 82.06 304 TRP A C 1
ATOM 2369 O O . TRP A 1 304 ? 18.552 3.017 -15.413 1.00 82.06 304 TRP A O 1
ATOM 2379 N N . GLY A 1 305 ? 20.651 2.244 -15.260 1.00 83.75 305 GLY A N 1
ATOM 2380 C CA . GLY A 1 305 ? 21.266 3.567 -15.118 1.00 83.75 305 GLY A CA 1
ATOM 2381 C C . GLY A 1 305 ? 20.984 4.507 -16.298 1.00 83.75 305 GLY A C 1
ATOM 2382 O O . GLY A 1 305 ? 20.688 5.685 -16.088 1.00 83.75 305 GLY A O 1
ATOM 2383 N N . LYS A 1 306 ? 20.994 3.994 -17.541 1.00 84.31 306 LYS A N 1
ATOM 2384 C CA . LYS A 1 306 ? 20.559 4.751 -18.737 1.00 84.31 306 LYS A CA 1
ATOM 2385 C C . LYS A 1 306 ? 19.091 5.140 -18.678 1.00 84.31 306 LYS A C 1
ATOM 2387 O O . LYS A 1 306 ? 18.750 6.273 -18.994 1.00 84.31 306 LYS A O 1
ATOM 2392 N N . PHE A 1 307 ? 18.232 4.188 -18.322 1.00 83.31 307 PHE A N 1
ATOM 2393 C CA . PHE A 1 307 ? 16.796 4.414 -18.257 1.00 83.31 307 PHE A CA 1
ATOM 2394 C C . PHE A 1 307 ? 16.454 5.486 -17.218 1.00 83.31 307 PHE A C 1
ATOM 2396 O O . PHE A 1 307 ? 15.725 6.420 -17.533 1.00 83.31 307 PHE A O 1
ATOM 2403 N N . ALA A 1 308 ? 17.042 5.401 -16.024 1.00 83.88 308 ALA A N 1
ATOM 2404 C CA . ALA A 1 308 ? 16.766 6.309 -14.915 1.00 83.88 308 ALA A CA 1
ATOM 2405 C C . ALA A 1 308 ? 17.390 7.711 -15.070 1.00 83.88 308 ALA A C 1
ATO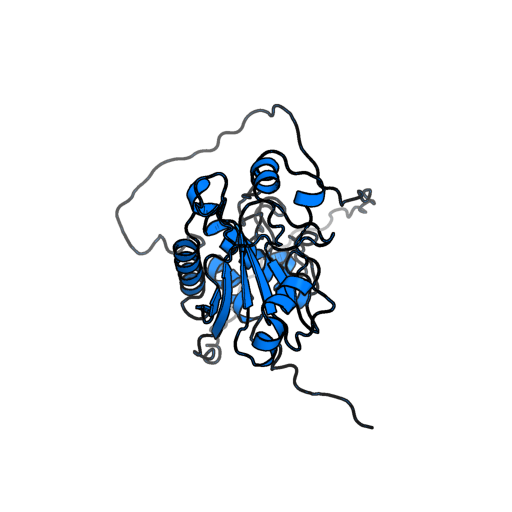M 2407 O O . ALA A 1 308 ? 17.152 8.589 -14.241 1.00 83.88 308 ALA A O 1
ATOM 2408 N N . ALA A 1 309 ? 18.206 7.945 -16.104 1.00 83.75 309 ALA A N 1
ATOM 2409 C CA . ALA A 1 309 ? 18.865 9.229 -16.307 1.00 83.75 309 ALA A CA 1
ATOM 2410 C C . ALA A 1 309 ? 17.850 10.364 -16.528 1.00 83.75 309 ALA A C 1
ATOM 2412 O O . ALA A 1 309 ? 16.918 10.233 -17.322 1.00 83.75 309 ALA A O 1
ATOM 2413 N N . SER A 1 310 ? 18.075 11.506 -15.880 1.00 82.19 310 SER A N 1
ATOM 2414 C CA . SER A 1 310 ? 17.333 12.752 -16.100 1.00 82.19 310 SER A CA 1
ATOM 2415 C C . SER A 1 310 ? 18.271 13.865 -16.561 1.00 82.19 310 SER A C 1
ATOM 2417 O O . SER A 1 310 ? 19.486 13.796 -16.364 1.00 82.19 310 SER A O 1
ATOM 2419 N N . ASP A 1 311 ? 17.721 14.925 -17.145 1.00 83.06 311 ASP A N 1
ATOM 2420 C CA . ASP A 1 311 ? 18.479 16.080 -17.623 1.00 83.06 311 ASP A CA 1
ATOM 2421 C C . ASP A 1 311 ? 19.195 16.802 -16.479 1.00 83.06 311 ASP A C 1
ATOM 2423 O O . ASP A 1 311 ? 20.254 17.386 -16.694 1.00 83.06 311 ASP A O 1
ATOM 2427 N N . LYS A 1 312 ? 18.681 16.702 -15.246 1.00 83.25 312 LYS A N 1
ATOM 2428 C CA . LYS A 1 312 ? 19.337 17.241 -14.049 1.00 83.25 312 LYS A CA 1
ATOM 2429 C C . LYS A 1 312 ? 20.713 16.620 -13.803 1.00 83.25 312 LYS A C 1
ATOM 2431 O O . LYS A 1 312 ? 21.645 17.332 -13.439 1.00 83.25 312 LYS A O 1
ATOM 2436 N N . ILE A 1 313 ? 20.839 15.304 -13.972 1.00 83.69 313 ILE A N 1
ATOM 2437 C CA . ILE A 1 313 ? 22.088 14.565 -13.708 1.00 83.69 313 ILE A CA 1
ATOM 2438 C C . ILE A 1 313 ? 22.871 14.258 -14.987 1.00 83.69 313 ILE A C 1
ATOM 2440 O O . ILE A 1 313 ? 24.050 13.914 -14.941 1.00 83.69 313 ILE A O 1
ATOM 2444 N N . SER A 1 314 ? 22.223 14.348 -16.145 1.00 85.19 314 SER A N 1
ATOM 2445 C CA . SER A 1 314 ? 22.805 14.069 -17.452 1.00 85.19 314 SER A CA 1
ATOM 2446 C C . SER A 1 314 ? 22.167 14.931 -18.552 1.00 85.19 314 SER A C 1
ATOM 2448 O O . SER A 1 314 ? 21.401 14.417 -19.372 1.00 85.19 314 SER A O 1
ATOM 2450 N N . PRO A 1 315 ? 22.498 16.234 -18.610 1.00 88.56 315 PRO A N 1
ATOM 2451 C CA . PRO A 1 315 ? 21.904 17.159 -19.571 1.00 88.56 315 PRO A CA 1
ATOM 2452 C C . PRO A 1 315 ? 22.021 16.672 -21.022 1.00 88.56 315 PRO A C 1
ATOM 2454 O O . PRO A 1 315 ? 23.121 16.373 -21.498 1.00 88.56 315 PRO A O 1
ATOM 2457 N N . GLY A 1 316 ? 20.888 16.597 -21.729 1.00 85.94 316 GLY A N 1
ATOM 2458 C CA . GLY A 1 316 ? 20.837 16.190 -23.139 1.00 85.94 316 GLY A CA 1
ATOM 2459 C C . GLY A 1 316 ? 21.079 14.696 -23.374 1.00 85.94 316 GLY A C 1
ATOM 2460 O O . GLY A 1 316 ? 21.278 14.276 -24.515 1.00 85.94 316 GLY A O 1
ATOM 2461 N N . LYS A 1 317 ? 21.094 13.898 -22.302 1.00 86.44 317 LYS A N 1
ATOM 2462 C CA . LYS A 1 317 ? 21.217 12.435 -22.330 1.00 86.44 317 LYS A CA 1
ATOM 2463 C C . LYS A 1 317 ? 20.190 11.758 -21.417 1.00 86.44 317 LYS A C 1
ATOM 2465 O O . LYS A 1 317 ? 20.393 10.613 -21.022 1.00 86.44 317 LYS A O 1
ATOM 2470 N N . SER A 1 318 ? 19.112 12.458 -21.069 1.00 83.62 318 SER A N 1
ATOM 2471 C CA . SER A 1 318 ? 18.021 11.884 -20.291 1.00 83.62 318 SER A CA 1
ATOM 2472 C C . SER A 1 318 ? 17.475 10.608 -20.937 1.00 83.62 318 SER A C 1
ATOM 2474 O O . SER A 1 318 ? 17.379 10.477 -22.159 1.00 83.62 318 SER A O 1
ATOM 2476 N N . GLY A 1 319 ? 17.158 9.647 -20.077 1.00 83.25 319 GLY A N 1
ATOM 2477 C CA . GLY A 1 319 ? 16.323 8.509 -20.402 1.00 83.25 319 GLY A CA 1
ATOM 2478 C C . GLY A 1 319 ? 14.873 8.839 -20.066 1.00 83.25 319 GLY A C 1
ATOM 2479 O O . GLY A 1 319 ? 14.335 9.868 -20.465 1.00 83.25 319 GLY A O 1
ATOM 2480 N N . CYS A 1 320 ? 14.246 7.954 -19.303 1.00 81.00 320 CYS A N 1
ATOM 2481 C CA . CYS A 1 320 ? 12.863 8.065 -18.855 1.00 81.00 320 CYS A CA 1
ATOM 2482 C C . CYS A 1 320 ? 12.735 8.644 -17.438 1.00 81.00 320 CYS A C 1
ATOM 2484 O O . CYS A 1 320 ? 11.619 8.926 -17.008 1.00 81.00 320 CYS A O 1
ATOM 2486 N N . GLY A 1 321 ? 13.853 8.875 -16.747 1.00 77.56 321 GLY A N 1
ATOM 2487 C CA . GLY A 1 321 ? 13.847 9.325 -15.362 1.00 77.56 321 GLY A CA 1
ATOM 2488 C C . GLY A 1 321 ? 13.434 8.218 -14.388 1.00 77.56 321 GLY A C 1
ATOM 2489 O O . GLY A 1 321 ? 13.426 7.033 -14.724 1.00 77.56 321 GLY A O 1
ATOM 2490 N N . TRP A 1 322 ? 13.116 8.623 -13.167 1.00 74.75 322 TRP A N 1
ATOM 2491 C CA . TRP A 1 322 ? 12.696 7.761 -12.057 1.00 74.75 322 TRP A CA 1
ATOM 2492 C C . TRP A 1 322 ? 11.589 8.477 -11.264 1.00 74.75 322 TRP A C 1
ATOM 2494 O O . TRP A 1 322 ? 11.263 9.613 -11.608 1.00 74.75 322 TRP A O 1
ATOM 2504 N N . MET A 1 323 ? 10.974 7.848 -10.260 1.00 76.75 323 MET A N 1
ATOM 2505 C CA . MET A 1 323 ? 9.703 8.322 -9.682 1.00 76.75 323 MET A CA 1
ATOM 2506 C C . MET A 1 323 ? 9.734 9.761 -9.185 1.00 76.75 323 MET A C 1
ATOM 2508 O O . MET A 1 323 ? 8.847 10.539 -9.518 1.00 76.75 323 MET A O 1
ATOM 2512 N N . HIS A 1 324 ? 10.817 10.156 -8.528 1.00 73.94 324 HIS A N 1
ATOM 2513 C CA . HIS A 1 324 ? 10.986 11.527 -8.052 1.00 73.94 324 HIS A CA 1
ATOM 2514 C C . HIS A 1 324 ? 11.387 12.523 -9.154 1.00 73.94 324 HIS A C 1
ATOM 2516 O O . HIS A 1 324 ? 11.226 13.730 -9.005 1.00 73.94 324 HIS A O 1
ATOM 2522 N N . PHE A 1 325 ? 11.935 12.060 -10.284 1.00 70.06 325 PHE A N 1
ATOM 2523 C CA . PHE A 1 325 ? 12.444 12.935 -11.344 1.00 70.06 325 PHE A CA 1
ATOM 2524 C C . PHE A 1 325 ? 12.090 12.405 -12.734 1.00 70.06 325 PHE A C 1
ATOM 2526 O O . PHE A 1 325 ? 12.823 11.593 -13.307 1.00 70.06 325 PHE A O 1
ATOM 2533 N N . ALA A 1 326 ? 11.040 12.969 -13.335 1.00 73.88 326 ALA A N 1
ATOM 2534 C CA . ALA A 1 326 ? 10.779 12.820 -14.766 1.00 73.88 326 ALA A CA 1
ATOM 2535 C C . ALA A 1 326 ? 11.975 13.334 -15.615 1.00 73.88 326 ALA A C 1
ATOM 2537 O O . ALA A 1 326 ? 12.778 14.138 -15.120 1.00 73.88 326 ALA A O 1
ATOM 2538 N N . PRO A 1 327 ? 12.107 12.925 -16.893 1.00 74.75 327 PRO A N 1
ATOM 2539 C CA . PRO A 1 327 ? 13.305 13.150 -17.711 1.00 74.75 327 PRO A CA 1
ATOM 2540 C C . PRO A 1 327 ? 13.825 14.586 -17.729 1.00 74.75 327 PRO A C 1
ATOM 2542 O O . PRO A 1 327 ? 15.028 14.801 -17.664 1.00 74.75 327 PRO A O 1
ATOM 2545 N N . ASN A 1 328 ? 12.927 15.567 -17.782 1.00 75.75 328 ASN A N 1
ATOM 2546 C CA . ASN A 1 328 ? 13.224 16.994 -17.918 1.00 75.75 328 ASN A CA 1
ATOM 2547 C C . ASN A 1 328 ? 13.073 17.778 -16.600 1.00 75.75 328 ASN A C 1
ATOM 2549 O O . ASN A 1 328 ? 12.973 19.007 -16.603 1.00 75.75 328 ASN A O 1
ATOM 2553 N N . SER A 1 329 ? 13.025 17.077 -15.470 1.00 70.00 329 SER A N 1
ATOM 2554 C CA . SER A 1 329 ? 12.721 17.669 -14.165 1.00 70.00 329 SER A CA 1
ATOM 2555 C C . SER A 1 329 ? 13.955 18.228 -13.489 1.00 70.00 329 SER A C 1
ATOM 2557 O O . SER A 1 329 ? 14.988 17.566 -13.420 1.00 70.00 329 SER A O 1
ATOM 2559 N N . ASN A 1 330 ? 13.819 19.415 -12.900 1.00 73.06 330 ASN A N 1
ATOM 2560 C CA . ASN A 1 330 ? 14.881 20.037 -12.104 1.00 73.06 330 ASN A CA 1
ATOM 2561 C C . ASN A 1 330 ? 14.661 19.876 -10.589 1.00 73.06 330 ASN A C 1
ATOM 2563 O O . ASN A 1 330 ? 15.614 19.936 -9.801 1.00 73.06 330 ASN A O 1
ATOM 2567 N N . THR A 1 331 ? 13.422 19.616 -10.183 1.00 71.62 331 THR A N 1
ATOM 2568 C CA . THR A 1 331 ? 12.997 19.404 -8.799 1.00 71.62 331 THR A CA 1
ATOM 2569 C C . THR A 1 331 ? 12.333 18.045 -8.655 1.00 71.62 331 THR A C 1
ATOM 2571 O O . THR A 1 331 ? 11.908 17.462 -9.650 1.00 71.62 331 THR A O 1
ATOM 2574 N N . ASP A 1 332 ? 12.303 17.568 -7.415 1.00 71.25 332 ASP A N 1
ATOM 2575 C CA . ASP A 1 332 ? 11.410 16.486 -7.013 1.00 71.25 332 ASP A CA 1
ATOM 2576 C C . ASP A 1 332 ? 9.953 16.961 -7.167 1.00 71.25 332 ASP A C 1
ATOM 2578 O O . ASP A 1 332 ? 9.699 18.166 -7.030 1.00 71.25 332 ASP A O 1
ATOM 2582 N N . TRP A 1 333 ? 9.032 16.061 -7.506 1.00 59.94 333 TRP A N 1
ATOM 2583 C CA . TRP A 1 333 ? 7.608 16.388 -7.698 1.00 59.94 333 TRP A CA 1
ATOM 2584 C C . TRP A 1 333 ? 6.719 15.927 -6.542 1.00 59.94 333 TRP A C 1
ATOM 2586 O O . TRP A 1 333 ? 5.509 16.157 -6.600 1.00 59.94 333 TRP A O 1
ATOM 2596 N N . VAL A 1 334 ? 7.328 15.309 -5.528 1.00 55.22 334 VAL A N 1
ATOM 2597 C CA . VAL A 1 334 ? 6.684 14.694 -4.362 1.00 55.22 334 VAL A CA 1
ATOM 2598 C C . VAL A 1 334 ? 6.809 15.583 -3.131 1.00 55.22 334 VAL A C 1
ATOM 2600 O O . VAL A 1 334 ? 7.914 16.135 -2.900 1.00 55.22 334 VAL A O 1
#